Protein AF-A0A6N2HFU6-F1 (afdb_monomer)

Sequence (240 aa):
MAVGLLGSAPYLLDGGRSDASNGAQRPRSTVRVTPAPAPTPTQLRAEINVPSRGTGSFVTADAGRAKVGQGPRLLRYVVEVEAGLEISPAEAANEIADILAAPRGWTRNHAYSFQLVGAGAHHDLTVKIATPGTADALCWAGIHQDTKGEYNCEVPDGVVVNLKRWVEGSPTFDGPIHDYRALIINHEIGHFLGHGHMTCAGPGQLAPVMMQQIKGLHGCTANAWPYDKNGRLVSGPHVT

Radius of gyration: 30.44 Å; Cα contacts (8 Å, |Δi|>4): 459; chains: 1; bounding box: 65×79×88 Å

Secondary structure (DSSP, 8-state):
-------------------------PPP-----PPPPPPP----PPPPP--S---S-EEE-------BS--SEEEEEEEEEETT-SS-HHHHHHHHHHHHHSTTSGGGGSSEEEEE--TTS--SEEEEEE-HHHHHHHHHHHH----TTT--EEETTEEEEEHHHHHH--TT--S-HHHHHHHHHHHHHHHHTTPPPB---STTSBPPTTB-GGG--TTPBP---SB-TTS-B---PBP-

pLDDT: mean 86.57, std 21.89, range [30.72, 98.88]

Foldseek 3Di:
DDDDDDDDYDDDDDDDDDDDDDDDDDDDPDDPDDDDDDDDPPDPPPQFDQDQAADLDKDKAQEWDDKAAQAPAEFEEIEIEGPPGPDHNPVLLVLLVCLCNDCQAPSLVSNYMYIYDTPPDDGQAYEYEGHLVSQQVQCCVFPNDRCVSPAKAAGPRYIYHHNCCQRVNAPQAPDDSSLSVLLRSRQRVCVVVPHAAFAAQDADAAGQSSHPCSVPRRRHHYGSGQADPVSHGRGHHGDD

Nearest PDB structures (foldseek):
  5gwd-assembly2_B  TM=4.225E-01  e=6.320E-02  Myroides sp. CSLB8
  2dqm-assembly1_A  TM=4.353E-01  e=9.237E-02  Escherichia coli
  4ou3-assembly1_A  TM=5.417E-01  e=7.448E-01  Sus scrofa
  5z65-assembly1_A  TM=5.548E-01  e=1.160E+00  Sus scrofa
  4naq-assembly1_A  TM=5.455E-01  e=2.326E+00  Sus scrofa

Solvent-accessible surface area (backbone atoms only — not comparable to full-atom values): 13949 Å² total; per-residue (Å²): 138,78,91,87,84,88,88,81,90,85,91,84,88,81,87,84,80,89,85,85,86,89,80,91,78,84,82,78,82,77,81,80,79,74,81,74,82,74,82,72,86,85,65,83,68,79,76,73,79,72,57,65,59,64,74,84,42,71,39,60,13,80,39,73,51,76,74,32,60,78,13,85,49,70,41,32,27,38,33,29,26,39,46,91,56,91,63,57,31,44,60,54,38,50,52,53,48,53,43,60,55,33,86,32,25,74,30,64,78,45,57,31,16,42,24,44,37,33,65,94,54,90,58,71,30,38,42,34,39,23,27,19,49,43,28,28,53,51,30,32,73,55,64,69,39,84,38,85,55,71,45,63,39,52,36,93,59,30,31,38,40,20,36,52,41,63,70,74,36,45,100,58,48,94,65,59,55,68,49,43,41,33,20,55,52,48,26,31,51,34,42,73,76,70,50,68,45,25,37,53,68,36,69,73,34,63,26,17,24,43,25,66,42,77,81,49,45,79,54,21,37,83,45,37,39,46,25,43,98,86,67,46,74,40,67,38,54,73,60,130

Structure (mmCIF, N/CA/C/O backbone):
data_AF-A0A6N2HFU6-F1
#
_entry.id   AF-A0A6N2HFU6-F1
#
loop_
_atom_site.group_PDB
_atom_site.id
_atom_site.type_symbol
_atom_site.label_atom_id
_atom_site.label_alt_id
_atom_site.label_comp_id
_atom_site.label_asym_id
_atom_site.label_entity_id
_atom_site.label_seq_id
_atom_site.pdbx_PDB_ins_code
_atom_site.Cartn_x
_atom_site.Cartn_y
_atom_site.Cartn_z
_atom_site.occupancy
_atom_site.B_iso_or_equiv
_atom_site.auth_seq_id
_atom_site.auth_comp_id
_atom_site.auth_asym_id
_atom_site.auth_atom_id
_atom_site.pdbx_PDB_model_num
ATOM 1 N N . MET A 1 1 ? -45.903 -46.881 41.736 1.00 36.16 1 MET A N 1
ATOM 2 C CA . MET A 1 1 ? -46.177 -48.020 42.644 1.00 36.16 1 MET A CA 1
ATOM 3 C C . MET A 1 1 ? -44.983 -48.958 42.541 1.00 36.16 1 MET A C 1
ATOM 5 O O . MET A 1 1 ? -44.617 -49.233 41.413 1.00 36.16 1 MET A O 1
ATOM 9 N N . ALA A 1 2 ? -44.270 -49.417 43.567 1.00 37.62 2 ALA A N 1
ATOM 10 C CA . ALA A 1 2 ? -44.347 -49.346 45.030 1.00 37.62 2 ALA A CA 1
ATOM 11 C C . ALA A 1 2 ? -42.877 -49.360 45.559 1.00 37.62 2 ALA A C 1
ATOM 13 O O . ALA A 1 2 ? -42.013 -49.875 44.856 1.00 37.62 2 ALA A O 1
ATOM 14 N N . VAL A 1 3 ? -42.491 -48.576 46.583 1.00 35.47 3 VAL A N 1
ATOM 15 C CA . VAL A 1 3 ? -42.333 -48.947 48.026 1.00 35.47 3 VAL A CA 1
ATOM 16 C C . VAL A 1 3 ? -41.533 -50.249 48.222 1.00 35.47 3 VAL A C 1
ATOM 18 O O . VAL A 1 3 ? -41.879 -51.241 47.601 1.00 35.47 3 VAL A O 1
ATOM 21 N N . GLY A 1 4 ? -40.497 -50.405 49.053 1.00 31.16 4 GLY A N 1
ATOM 22 C CA . GLY A 1 4 ? -39.842 -49.682 50.160 1.00 31.16 4 GLY A CA 1
ATOM 23 C C . GLY A 1 4 ? -38.513 -50.440 50.434 1.00 31.16 4 GLY A C 1
ATOM 24 O O . GLY A 1 4 ? -38.080 -51.189 49.569 1.00 31.16 4 GLY A O 1
ATOM 25 N N . LEU A 1 5 ? -37.777 -50.387 51.541 1.00 36.81 5 LEU A N 1
ATOM 26 C CA . LEU A 1 5 ? -37.919 -49.836 52.883 1.00 36.81 5 LEU A CA 1
ATOM 27 C C . LEU A 1 5 ? -36.503 -49.694 53.492 1.00 36.81 5 LEU A C 1
ATOM 29 O O . LEU A 1 5 ? -35.523 -50.235 52.989 1.00 36.81 5 LEU A O 1
ATOM 33 N N . LEU A 1 6 ? -36.467 -48.943 54.588 1.00 38.28 6 LEU A N 1
ATOM 34 C CA . LEU A 1 6 ? -35.343 -48.472 55.395 1.00 38.28 6 LEU A CA 1
ATOM 35 C C . LEU A 1 6 ? -34.503 -49.559 56.094 1.00 38.28 6 LEU A C 1
ATOM 37 O O . LEU A 1 6 ? -34.999 -50.636 56.409 1.00 38.28 6 LEU A O 1
ATOM 41 N N . GLY A 1 7 ? -33.283 -49.181 56.495 1.00 31.75 7 GLY A N 1
ATOM 42 C CA . GLY A 1 7 ? -32.518 -49.843 57.555 1.00 31.75 7 GLY A CA 1
ATOM 43 C C . GLY A 1 7 ? -31.292 -49.023 57.969 1.00 31.75 7 GLY A C 1
ATOM 44 O O . GLY A 1 7 ? -30.351 -48.891 57.194 1.00 31.75 7 GLY A O 1
ATOM 45 N N . SER A 1 8 ? -31.319 -48.453 59.174 1.00 36.41 8 SER A N 1
ATOM 46 C CA . SER A 1 8 ? -30.329 -47.511 59.714 1.00 36.41 8 SER A CA 1
ATOM 47 C C . SER A 1 8 ? -29.402 -48.157 60.758 1.00 36.41 8 SER A C 1
ATOM 49 O O . SER A 1 8 ? -29.915 -48.743 61.703 1.00 36.41 8 SER A O 1
ATOM 51 N N . ALA A 1 9 ? -28.091 -47.872 60.646 1.00 34.69 9 ALA A N 1
ATOM 52 C CA . ALA A 1 9 ? -27.127 -47.559 61.730 1.00 34.69 9 ALA A CA 1
ATOM 53 C C . ALA A 1 9 ? -26.748 -48.670 62.766 1.00 34.69 9 ALA A C 1
ATOM 55 O O . ALA A 1 9 ? -27.408 -49.700 62.821 1.00 34.69 9 ALA A O 1
ATOM 56 N N . PRO A 1 10 ? -25.787 -48.466 63.702 1.00 53.09 10 PRO A N 1
ATOM 57 C CA . PRO A 1 10 ? -24.464 -47.809 63.643 1.00 53.09 10 PRO A CA 1
ATOM 58 C C . PRO A 1 10 ? -23.344 -48.611 64.396 1.00 53.09 10 PRO A C 1
ATOM 60 O O . PRO A 1 10 ? -23.591 -49.667 64.964 1.00 53.09 10 PRO A O 1
ATOM 63 N N . TYR A 1 11 ? -22.143 -48.009 64.482 1.00 31.38 11 TYR A N 1
ATOM 64 C CA . TYR A 1 11 ? -21.208 -48.005 65.635 1.00 31.38 11 TYR A CA 1
ATOM 65 C C . TYR A 1 11 ? -19.999 -48.971 65.767 1.00 31.38 11 TYR A C 1
ATOM 67 O O . TYR A 1 11 ? -20.129 -50.183 65.872 1.00 31.38 11 TYR A O 1
ATOM 75 N N . LEU A 1 12 ? -18.854 -48.288 65.978 1.00 34.28 12 LEU A N 1
ATOM 76 C CA . LEU A 1 12 ? -17.721 -48.533 66.897 1.00 34.28 12 LEU A CA 1
ATOM 77 C C . LEU A 1 12 ? -16.402 -49.127 66.353 1.00 34.28 12 LEU A C 1
ATOM 79 O O . LEU A 1 12 ? -16.257 -50.321 66.138 1.00 34.28 12 LEU A O 1
ATOM 83 N N . LEU A 1 13 ? -15.440 -48.200 66.211 1.00 33.75 13 LEU A N 1
ATOM 84 C CA . LEU A 1 13 ? -14.168 -48.107 66.953 1.00 33.75 13 LEU A CA 1
ATOM 85 C C . LEU A 1 13 ? -13.271 -49.357 67.051 1.00 33.75 13 LEU A C 1
ATOM 87 O O . LEU A 1 13 ? -13.535 -50.269 67.822 1.00 33.75 13 LEU A O 1
ATOM 91 N N . ASP A 1 14 ? -12.107 -49.259 66.406 1.00 32.31 14 ASP A N 1
ATOM 92 C CA . ASP A 1 14 ? -10.800 -48.980 67.037 1.00 32.31 14 ASP A CA 1
ATOM 93 C C . ASP A 1 14 ? -9.670 -49.903 66.561 1.00 32.31 14 ASP A C 1
ATOM 95 O O . ASP A 1 14 ? -9.836 -51.109 66.417 1.00 32.31 14 ASP A O 1
ATOM 99 N N . GLY A 1 15 ? -8.493 -49.293 66.417 1.00 30.72 15 GLY A N 1
ATOM 100 C CA . GLY A 1 15 ? -7.219 -49.940 66.706 1.00 30.72 15 GLY A CA 1
ATOM 101 C C . GLY A 1 15 ? -6.572 -50.815 65.631 1.00 30.72 15 GLY A C 1
ATOM 102 O O . GLY A 1 15 ? -7.067 -51.871 65.260 1.00 30.72 15 GLY A O 1
ATOM 103 N N . GLY A 1 16 ? -5.326 -50.469 65.296 1.00 33.06 16 GLY A N 1
ATOM 104 C CA . GLY A 1 16 ? -4.290 -51.505 65.232 1.00 33.06 16 GLY A CA 1
ATOM 105 C C . GLY A 1 16 ? -3.537 -51.646 63.916 1.00 33.06 16 GLY A C 1
ATOM 106 O O . GLY A 1 16 ? -3.952 -52.346 63.006 1.00 33.06 16 GLY A O 1
ATOM 107 N N . ARG A 1 17 ? -2.368 -51.007 63.891 1.00 35.75 17 ARG A N 1
ATOM 108 C CA . ARG A 1 17 ? -1.229 -51.160 62.974 1.00 35.75 17 ARG A CA 1
ATOM 109 C C . ARG A 1 17 ? -0.806 -52.610 62.665 1.00 35.75 17 ARG A C 1
ATOM 111 O O . ARG A 1 17 ? -0.731 -53.400 63.596 1.00 35.75 17 ARG A O 1
ATOM 118 N N . SER A 1 18 ? -0.329 -52.785 61.417 1.00 38.28 18 SER A N 1
ATOM 119 C CA . SER A 1 18 ? 0.909 -53.491 60.983 1.00 38.28 18 SER A CA 1
ATOM 120 C C . SER A 1 18 ? 1.027 -54.997 61.288 1.00 38.28 18 SER A C 1
ATOM 122 O O . SER A 1 18 ? 0.734 -55.434 62.385 1.00 38.28 18 SER A O 1
ATOM 124 N N . ASP A 1 19 ? 1.510 -55.897 60.433 1.00 35.16 19 ASP A N 1
ATOM 125 C CA . ASP A 1 19 ? 2.303 -55.844 59.202 1.00 35.16 19 ASP A CA 1
ATOM 126 C C . ASP A 1 19 ? 2.196 -57.218 58.493 1.00 35.16 19 ASP A C 1
ATOM 128 O O . ASP A 1 19 ? 1.752 -58.201 59.083 1.00 35.16 19 ASP A O 1
ATOM 132 N N . ALA A 1 20 ? 2.744 -57.270 57.275 1.00 35.28 20 ALA A N 1
ATOM 133 C CA . ALA A 1 20 ? 3.304 -58.445 56.591 1.00 35.28 20 ALA A CA 1
ATOM 134 C C . ALA A 1 20 ? 2.417 -59.244 55.603 1.00 35.28 20 ALA A C 1
ATOM 136 O O . ALA A 1 20 ? 1.775 -60.235 55.924 1.00 35.28 20 ALA A O 1
ATOM 137 N N . SER A 1 21 ? 2.607 -58.864 54.333 1.00 38.28 21 SER A N 1
ATOM 138 C CA . SER A 1 21 ? 3.190 -59.712 53.276 1.00 38.28 21 SER A CA 1
ATOM 139 C C . SER A 1 21 ? 2.314 -60.654 52.430 1.00 38.28 21 SER A C 1
ATOM 141 O O . SER A 1 21 ? 1.776 -61.656 52.879 1.00 38.28 21 SER A O 1
ATOM 143 N N . ASN A 1 22 ? 2.432 -60.386 51.120 1.00 38.00 22 ASN A N 1
ATOM 144 C CA . ASN A 1 22 ? 2.354 -61.277 49.956 1.00 38.00 22 ASN A CA 1
ATOM 145 C C . ASN A 1 22 ? 0.987 -61.807 49.484 1.00 38.00 22 ASN A C 1
ATOM 147 O O . ASN A 1 22 ? 0.572 -62.918 49.792 1.00 38.00 22 ASN A O 1
ATOM 151 N N . GLY A 1 23 ? 0.398 -61.066 48.538 1.00 35.25 23 GLY A N 1
ATOM 152 C CA . GLY A 1 23 ? -0.575 -61.566 47.566 1.00 35.25 23 GLY A CA 1
ATOM 153 C C . GLY A 1 23 ? -0.329 -60.919 46.198 1.00 35.25 23 GLY A C 1
ATOM 154 O O . GLY A 1 23 ? -0.330 -59.700 46.070 1.00 35.25 23 GLY A O 1
ATOM 155 N N . ALA A 1 24 ? -0.047 -61.747 45.196 1.00 42.59 24 ALA A N 1
ATOM 156 C CA . ALA A 1 24 ? 0.510 -61.402 43.892 1.00 42.59 24 ALA A CA 1
ATOM 157 C C . ALA A 1 24 ? -0.313 -60.406 43.043 1.00 42.59 24 ALA A C 1
ATOM 159 O O . ALA A 1 24 ? -1.514 -60.583 42.843 1.00 42.59 24 ALA A O 1
ATOM 160 N N . GLN A 1 25 ? 0.366 -59.433 42.421 1.00 38.25 25 GLN A N 1
ATOM 161 C CA . GLN A 1 25 ? -0.160 -58.648 41.296 1.00 38.25 25 GLN A CA 1
ATOM 162 C C . GLN A 1 25 ? 0.648 -58.933 40.023 1.00 38.25 25 GLN A C 1
ATOM 164 O O . GLN A 1 25 ? 1.868 -58.782 39.991 1.00 38.25 25 GLN A O 1
ATOM 169 N N . ARG A 1 26 ? -0.055 -59.359 38.964 1.00 47.69 26 ARG A N 1
ATOM 170 C CA . ARG A 1 26 ? 0.480 -59.548 37.603 1.00 47.69 26 ARG A CA 1
ATOM 171 C C . ARG A 1 26 ? 1.146 -58.251 37.117 1.00 47.69 26 ARG A C 1
ATOM 173 O O . ARG A 1 26 ? 0.504 -57.202 37.208 1.00 47.69 26 ARG A O 1
ATOM 180 N N . PRO A 1 27 ? 2.346 -58.289 36.515 1.00 43.03 27 PRO A N 1
ATOM 181 C CA . PRO A 1 27 ? 2.893 -57.101 35.883 1.00 43.03 27 PRO A CA 1
ATOM 182 C C . PRO A 1 27 ? 2.091 -56.780 34.613 1.00 43.03 27 PRO A C 1
ATOM 184 O O . PRO A 1 27 ? 1.959 -57.606 33.709 1.00 43.03 27 PRO A O 1
ATOM 187 N N . ARG A 1 28 ? 1.541 -55.561 34.552 1.00 42.31 28 ARG A N 1
ATOM 188 C CA . ARG A 1 28 ? 1.088 -54.933 33.305 1.00 42.31 28 ARG A CA 1
ATOM 189 C C . ARG A 1 28 ? 2.312 -54.741 32.413 1.00 42.31 28 ARG A C 1
ATOM 191 O O . ARG A 1 28 ? 3.208 -53.983 32.769 1.00 42.31 28 ARG A O 1
ATOM 198 N N . SER A 1 29 ? 2.333 -55.389 31.253 1.00 46.62 29 SER A N 1
ATOM 199 C CA . SER A 1 29 ? 3.284 -55.071 30.190 1.00 46.62 29 SER A CA 1
ATOM 200 C C . SER A 1 29 ? 3.032 -53.641 29.712 1.00 46.62 29 SER A C 1
ATOM 202 O O . SER A 1 29 ? 2.030 -53.356 29.059 1.00 46.62 29 SER A O 1
ATOM 204 N N . THR A 1 30 ? 3.920 -52.724 30.075 1.00 46.66 30 THR A N 1
ATOM 205 C CA . THR A 1 30 ? 3.952 -51.365 29.542 1.00 46.66 30 THR A CA 1
ATOM 206 C C . THR A 1 30 ? 4.548 -51.414 28.138 1.00 46.66 30 THR A C 1
ATOM 208 O O . THR A 1 30 ? 5.750 -51.594 27.954 1.00 46.66 30 THR A O 1
ATOM 211 N N . VAL A 1 31 ? 3.701 -51.277 27.116 1.00 45.84 31 VAL A N 1
ATOM 212 C CA . VAL A 1 31 ? 4.172 -51.051 25.746 1.00 45.84 31 VAL A CA 1
ATOM 213 C C . VAL A 1 31 ? 4.807 -49.663 25.708 1.00 45.84 31 VAL A C 1
ATOM 215 O O . VAL A 1 31 ? 4.130 -48.645 25.845 1.00 45.84 31 VAL A O 1
ATOM 218 N N . ARG A 1 32 ? 6.131 -49.628 25.568 1.00 43.81 32 ARG A N 1
ATOM 219 C CA . ARG A 1 32 ? 6.903 -48.404 25.366 1.00 43.81 32 ARG A CA 1
ATOM 220 C C . ARG A 1 32 ? 6.608 -47.889 23.956 1.00 43.81 32 ARG A C 1
ATOM 222 O O . ARG A 1 32 ? 7.144 -48.417 22.988 1.00 43.81 32 ARG A O 1
ATOM 229 N N . VAL A 1 33 ? 5.739 -46.888 23.837 1.00 48.94 33 VAL A N 1
ATOM 230 C CA . VAL A 1 33 ? 5.546 -46.162 22.576 1.00 48.94 33 VAL A CA 1
ATOM 231 C C . VAL A 1 33 ? 6.759 -45.259 22.381 1.00 48.94 33 VAL A C 1
ATOM 233 O O . VAL A 1 33 ? 6.945 -44.279 23.100 1.00 48.94 33 VAL A O 1
ATOM 236 N N . THR A 1 34 ? 7.626 -45.629 21.446 1.00 55.38 34 THR A N 1
ATOM 237 C CA . THR A 1 34 ? 8.708 -44.769 20.966 1.00 55.38 34 THR A CA 1
ATOM 238 C C . THR A 1 34 ? 8.079 -43.557 20.266 1.00 55.38 34 THR A C 1
ATOM 240 O O . THR A 1 34 ? 7.233 -43.768 19.394 1.00 55.38 34 THR A O 1
ATOM 243 N N . PRO A 1 35 ? 8.432 -42.303 20.605 1.00 55.31 35 PRO A N 1
ATOM 244 C CA . PRO A 1 35 ? 7.927 -41.152 19.868 1.00 55.31 35 PRO A CA 1
ATOM 245 C C . PRO A 1 35 ? 8.437 -41.218 18.428 1.00 55.31 35 PRO A C 1
ATOM 247 O O . PRO A 1 35 ? 9.643 -41.331 18.201 1.00 55.31 35 PRO A O 1
ATOM 250 N N . ALA A 1 36 ? 7.523 -41.160 17.460 1.00 65.31 36 ALA A N 1
ATOM 251 C CA . ALA A 1 36 ? 7.887 -40.912 16.074 1.00 65.31 36 ALA A CA 1
ATOM 252 C C . ALA A 1 36 ? 8.562 -39.529 15.982 1.00 65.31 36 ALA A C 1
ATOM 254 O O . ALA A 1 36 ? 8.104 -38.598 16.655 1.00 65.31 36 ALA A O 1
ATOM 255 N N . PRO A 1 37 ? 9.641 -39.367 15.195 1.00 53.47 37 PRO A N 1
ATOM 256 C CA . PRO A 1 37 ? 10.248 -38.059 15.002 1.00 53.47 37 PRO A CA 1
ATOM 257 C C . PRO A 1 37 ? 9.206 -37.102 14.416 1.00 53.47 37 PRO A C 1
ATOM 259 O O . PRO A 1 37 ? 8.507 -37.438 13.459 1.00 53.47 37 PRO A O 1
ATOM 262 N N . ALA A 1 38 ? 9.080 -35.924 15.030 1.00 65.12 38 ALA A N 1
ATOM 263 C CA . ALA A 1 38 ? 8.220 -34.862 14.532 1.00 65.12 38 ALA A CA 1
ATOM 264 C C . ALA A 1 38 ? 8.618 -34.521 13.084 1.00 65.12 38 ALA A C 1
ATOM 266 O O . ALA A 1 38 ? 9.819 -34.465 12.796 1.00 65.12 38 ALA A O 1
ATOM 267 N N . PRO A 1 39 ? 7.657 -34.290 12.171 1.00 52.66 39 PRO A N 1
ATOM 268 C CA . PRO A 1 39 ? 7.992 -33.840 10.832 1.00 52.66 39 PRO A CA 1
ATOM 269 C C . PRO A 1 39 ? 8.730 -32.505 10.946 1.00 52.66 39 PRO A C 1
ATOM 271 O O . PRO A 1 39 ? 8.213 -31.528 11.488 1.00 52.66 39 PRO A O 1
ATOM 274 N N . THR A 1 40 ? 9.967 -32.478 10.462 1.00 50.41 40 THR A N 1
ATOM 275 C CA . THR A 1 40 ? 10.705 -31.241 10.214 1.00 50.41 40 THR A CA 1
ATOM 276 C C . THR A 1 40 ? 9.862 -30.384 9.266 1.00 50.41 40 THR A C 1
ATOM 278 O O . THR A 1 40 ? 9.351 -30.930 8.284 1.00 50.41 40 THR A O 1
ATOM 281 N N . PRO A 1 41 ? 9.676 -29.073 9.502 1.00 52.66 41 PRO A N 1
ATOM 282 C CA . PRO A 1 41 ? 9.006 -28.226 8.529 1.00 52.66 41 PRO A CA 1
ATOM 283 C C . PRO A 1 41 ? 9.919 -28.093 7.306 1.00 52.66 41 PRO A C 1
ATOM 285 O O . PRO A 1 41 ? 10.783 -27.225 7.233 1.00 52.66 41 PRO A O 1
ATOM 288 N N . THR A 1 42 ? 9.759 -28.987 6.333 1.00 50.88 42 THR A N 1
ATOM 289 C CA . THR A 1 42 ? 10.365 -28.846 5.012 1.00 50.88 42 THR A CA 1
ATOM 290 C C . THR A 1 42 ? 9.535 -27.859 4.210 1.00 50.88 42 THR A C 1
ATOM 292 O O . THR A 1 42 ? 8.708 -28.259 3.403 1.00 50.88 42 THR A O 1
ATOM 295 N N . GLN A 1 43 ? 9.776 -26.570 4.432 1.00 44.34 43 GLN A N 1
ATOM 296 C CA . GLN A 1 43 ? 9.790 -25.571 3.368 1.00 44.34 43 GLN A CA 1
ATOM 297 C C . GLN A 1 43 ? 10.801 -24.498 3.775 1.00 44.34 43 GLN A C 1
ATOM 299 O O . GLN A 1 43 ? 10.450 -23.532 4.447 1.00 44.34 43 GLN A O 1
ATOM 304 N N . LEU A 1 44 ? 12.058 -24.636 3.332 1.00 43.56 44 LEU A N 1
ATOM 305 C CA . LEU A 1 44 ? 12.796 -23.431 2.962 1.00 43.56 44 LEU A CA 1
ATOM 306 C C . LEU A 1 44 ? 11.953 -22.789 1.855 1.00 43.56 44 LEU A C 1
ATOM 308 O O . LEU A 1 44 ? 12.034 -23.197 0.697 1.00 43.56 44 LEU A O 1
ATOM 312 N N . ARG A 1 45 ? 11.077 -21.842 2.206 1.00 49.25 45 ARG A N 1
ATOM 313 C CA . ARG A 1 45 ? 10.687 -20.832 1.226 1.00 49.25 45 ARG A CA 1
ATOM 314 C C . ARG A 1 45 ? 12.006 -20.200 0.811 1.00 49.25 45 ARG A C 1
ATOM 316 O O . ARG A 1 45 ? 12.746 -19.759 1.686 1.00 49.25 45 ARG A O 1
ATOM 323 N N . ALA A 1 46 ? 12.332 -20.243 -0.477 1.00 55.19 46 ALA A N 1
ATOM 324 C CA . ALA A 1 46 ? 13.388 -19.387 -0.986 1.00 55.19 46 ALA A CA 1
ATOM 325 C C . ALA A 1 46 ? 13.058 -17.971 -0.491 1.00 55.19 46 ALA A C 1
ATOM 327 O O . ALA A 1 46 ? 11.950 -17.482 -0.731 1.00 55.19 46 ALA A O 1
ATOM 328 N N . GLU A 1 47 ? 13.936 -17.397 0.329 1.00 83.75 47 GLU A N 1
ATOM 329 C CA . GLU A 1 47 ? 13.774 -16.021 0.779 1.00 83.75 47 GLU A CA 1
ATOM 330 C C . GLU A 1 47 ? 13.815 -15.154 -0.477 1.00 83.75 47 GLU A C 1
ATOM 332 O O . GLU A 1 47 ? 14.802 -15.178 -1.210 1.00 83.75 47 GLU A O 1
ATOM 337 N N . ILE A 1 48 ? 12.710 -14.463 -0.764 1.00 90.81 48 ILE A N 1
ATOM 338 C CA . ILE A 1 48 ? 12.630 -13.529 -1.888 1.00 90.81 48 ILE A CA 1
ATOM 339 C C . ILE A 1 48 ? 13.724 -12.485 -1.690 1.00 90.81 48 ILE A C 1
ATOM 341 O O . ILE A 1 48 ? 13.776 -11.836 -0.642 1.00 90.81 48 ILE A O 1
ATOM 345 N N . ASN A 1 49 ? 14.583 -12.307 -2.689 1.00 94.19 49 ASN A N 1
ATOM 346 C CA . ASN A 1 49 ? 15.655 -11.326 -2.598 1.00 94.19 49 ASN A CA 1
ATOM 347 C C . ASN A 1 49 ? 15.095 -9.892 -2.586 1.00 94.19 49 ASN A C 1
ATOM 349 O O . ASN A 1 49 ? 14.254 -9.529 -3.412 1.00 94.19 49 ASN A O 1
ATOM 353 N N . VAL A 1 50 ? 15.619 -9.049 -1.693 1.00 96.56 50 VAL A N 1
ATOM 354 C CA . VAL A 1 50 ? 15.291 -7.619 -1.601 1.00 96.56 50 VAL A CA 1
ATOM 355 C C . VAL A 1 50 ? 16.529 -6.796 -1.980 1.00 96.56 50 VAL A C 1
ATOM 357 O O . VAL A 1 50 ? 17.275 -6.342 -1.107 1.00 96.56 50 VAL A O 1
ATOM 360 N N . PRO A 1 51 ? 16.797 -6.588 -3.283 1.00 96.94 51 PRO A N 1
ATOM 361 C CA . PRO A 1 51 ? 17.901 -5.737 -3.700 1.00 96.94 51 PRO A CA 1
ATOM 362 C C . PRO A 1 51 ? 17.637 -4.286 -3.287 1.00 96.94 51 PRO A C 1
ATOM 364 O O . PRO A 1 51 ? 16.508 -3.799 -3.343 1.00 96.94 51 PRO A O 1
ATOM 367 N N . SER A 1 52 ? 18.693 -3.563 -2.906 1.00 96.94 52 SER A N 1
ATOM 368 C CA . SER A 1 52 ? 18.578 -2.162 -2.474 1.00 96.94 52 SER A CA 1
ATOM 369 C C . SER A 1 52 ? 18.114 -1.220 -3.591 1.00 96.94 52 SER A C 1
ATOM 371 O O . SER A 1 52 ? 17.519 -0.181 -3.305 1.00 96.94 52 SER A O 1
ATOM 373 N N . ARG A 1 53 ? 18.367 -1.576 -4.857 1.00 96.19 53 ARG A N 1
ATOM 374 C CA . ARG A 1 53 ? 17.923 -0.861 -6.061 1.00 96.19 53 ARG A CA 1
ATOM 375 C C . ARG A 1 53 ? 17.535 -1.843 -7.159 1.00 96.19 53 ARG A C 1
ATOM 377 O O . ARG A 1 53 ? 18.186 -2.874 -7.317 1.00 96.19 53 ARG A O 1
ATOM 384 N N . GLY A 1 54 ? 16.512 -1.482 -7.923 1.00 95.50 54 GLY A N 1
ATOM 385 C CA . GLY A 1 54 ? 16.043 -2.202 -9.097 1.00 95.50 54 GLY A CA 1
ATOM 386 C C . GLY A 1 54 ? 16.256 -1.398 -10.377 1.00 95.50 54 GLY A C 1
ATOM 387 O O . GLY A 1 54 ? 17.118 -0.521 -10.457 1.00 95.50 54 GLY A O 1
ATOM 388 N N . THR A 1 55 ? 15.490 -1.738 -11.408 1.00 97.00 55 THR A N 1
ATOM 389 C CA . THR A 1 55 ? 15.632 -1.161 -12.752 1.00 97.00 55 THR A CA 1
ATOM 390 C C . THR A 1 55 ? 14.973 0.212 -12.907 1.00 97.00 55 THR A 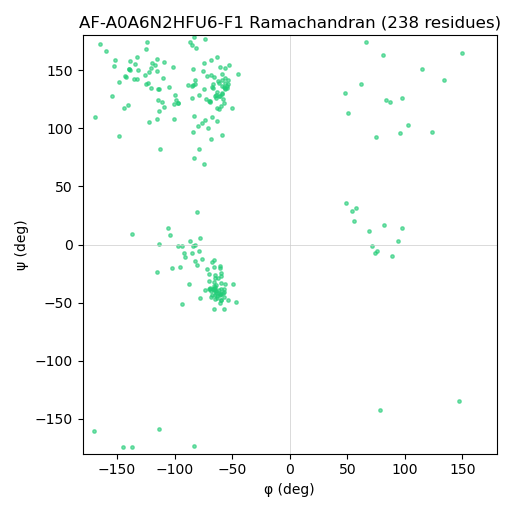C 1
ATOM 392 O O . THR A 1 55 ? 15.250 0.907 -13.881 1.00 97.00 55 THR A O 1
ATOM 395 N N . GLY A 1 56 ? 14.067 0.592 -12.000 1.00 97.25 56 GLY A N 1
ATOM 396 C CA . GLY A 1 56 ? 13.211 1.778 -12.109 1.00 97.25 56 GLY A CA 1
ATOM 397 C C . GLY A 1 56 ? 12.097 1.672 -13.161 1.00 97.25 56 GLY A C 1
ATOM 398 O O . GLY A 1 56 ? 11.304 2.600 -13.309 1.00 97.25 56 GLY A O 1
ATOM 399 N N . SER A 1 57 ? 12.019 0.553 -13.887 1.00 98.31 57 SER A N 1
ATOM 400 C CA . SER A 1 57 ? 10.964 0.251 -14.862 1.00 98.31 57 SER A CA 1
ATOM 401 C C . SER A 1 57 ? 9.932 -0.703 -14.267 1.00 98.31 57 SER A C 1
ATOM 403 O O . SER A 1 57 ? 10.263 -1.481 -13.377 1.00 98.31 57 SER A O 1
ATOM 405 N N . PHE A 1 58 ? 8.688 -0.658 -14.745 1.00 98.50 58 PHE A N 1
ATOM 406 C CA . PHE A 1 58 ? 7.562 -1.354 -14.120 1.00 98.50 58 PHE A CA 1
ATOM 407 C C . PHE A 1 58 ? 6.823 -2.262 -15.100 1.00 98.50 58 PHE A C 1
ATOM 409 O O . PHE A 1 58 ? 6.688 -1.947 -16.281 1.00 98.50 58 PHE A O 1
ATOM 416 N N . VAL A 1 59 ? 6.318 -3.378 -14.575 1.00 98.44 59 VAL A N 1
ATOM 417 C CA . VAL A 1 59 ? 5.400 -4.289 -15.258 1.00 98.44 59 VAL A CA 1
ATOM 418 C C . VAL A 1 59 ? 4.028 -4.161 -14.610 1.00 98.44 59 VAL A C 1
ATOM 420 O O . VAL A 1 59 ? 3.865 -4.458 -13.424 1.00 98.44 59 VAL A O 1
ATOM 423 N N . THR A 1 60 ? 3.036 -3.738 -15.389 1.00 98.56 60 THR A N 1
ATOM 424 C CA . THR A 1 60 ? 1.637 -3.716 -14.956 1.00 98.56 60 THR A CA 1
ATOM 425 C C . THR A 1 60 ? 1.069 -5.129 -14.936 1.00 98.56 60 THR A C 1
ATOM 427 O O . THR A 1 60 ? 1.253 -5.904 -15.875 1.00 98.56 60 THR A O 1
ATOM 430 N N . ALA A 1 61 ? 0.371 -5.472 -13.859 1.00 98.19 61 ALA A N 1
ATOM 431 C CA . ALA A 1 61 ? -0.272 -6.762 -13.711 1.00 98.19 61 ALA A CA 1
ATOM 432 C C . ALA A 1 61 ? -1.380 -6.954 -14.756 1.00 98.19 61 ALA A C 1
ATOM 434 O O . ALA A 1 61 ? -2.297 -6.138 -14.873 1.00 98.19 61 ALA A O 1
ATOM 435 N N . ASP A 1 62 ? -1.337 -8.080 -15.466 1.00 94.94 62 ASP A N 1
ATOM 436 C CA . ASP A 1 62 ? -2.473 -8.558 -16.253 1.00 94.94 62 ASP A CA 1
ATOM 437 C C . ASP A 1 62 ? -3.440 -9.317 -15.334 1.00 94.94 62 ASP A C 1
ATOM 439 O O . ASP A 1 62 ? -3.456 -10.546 -15.252 1.00 94.94 62 ASP A O 1
ATOM 443 N N . ALA A 1 63 ? -4.172 -8.555 -14.523 1.00 94.56 63 ALA A N 1
ATOM 444 C CA . ALA A 1 63 ? -5.146 -9.072 -13.577 1.00 94.56 63 ALA A CA 1
ATOM 445 C C . ALA A 1 63 ? -6.357 -8.138 -13.502 1.00 94.56 63 ALA A C 1
ATOM 447 O O . ALA A 1 63 ? -6.238 -6.919 -13.580 1.00 94.56 63 ALA A O 1
ATOM 448 N N . GLY A 1 64 ? -7.539 -8.722 -13.317 1.00 96.69 64 GLY A N 1
ATOM 449 C CA . GLY A 1 64 ? -8.783 -7.984 -13.135 1.00 96.69 64 GLY A CA 1
ATOM 450 C C . GLY A 1 64 ? -9.656 -8.627 -12.067 1.00 96.69 64 GLY A C 1
ATOM 451 O O . GLY A 1 64 ? -9.614 -9.843 -11.846 1.00 96.69 64 GLY A O 1
ATOM 452 N N . ARG A 1 65 ? -10.464 -7.809 -11.391 1.00 98.06 65 ARG A N 1
ATOM 453 C CA . ARG A 1 65 ? -11.500 -8.273 -10.461 1.00 98.06 65 ARG A CA 1
ATOM 454 C C . ARG A 1 65 ? -12.805 -7.528 -10.686 1.00 98.06 65 ARG A C 1
ATOM 456 O O . ARG A 1 65 ? -12.838 -6.404 -11.187 1.00 98.06 65 ARG A O 1
ATOM 463 N N . ALA A 1 66 ? -13.899 -8.171 -10.290 1.00 98.19 66 ALA A N 1
ATOM 464 C CA . ALA A 1 66 ? -15.175 -7.488 -10.169 1.00 98.19 66 ALA A CA 1
ATOM 465 C C . ALA A 1 66 ? -15.070 -6.355 -9.135 1.00 98.19 66 ALA A C 1
ATOM 467 O O . ALA A 1 66 ? -14.268 -6.417 -8.202 1.00 98.19 66 ALA A O 1
ATOM 468 N N . LYS A 1 67 ? -15.904 -5.326 -9.301 1.00 98.50 67 LYS A N 1
ATOM 469 C CA . LYS A 1 67 ? -16.028 -4.237 -8.330 1.00 98.50 67 LYS A CA 1
ATOM 470 C C . LYS A 1 67 ? -16.404 -4.788 -6.950 1.00 98.50 67 LYS A C 1
ATOM 472 O O . LYS A 1 67 ? -17.348 -5.570 -6.840 1.00 98.50 67 LYS A O 1
ATOM 477 N N . VAL A 1 68 ? -15.737 -4.298 -5.909 1.00 98.62 68 VAL A N 1
ATOM 478 C CA . VAL A 1 68 ? -16.039 -4.583 -4.501 1.00 98.62 68 VAL A CA 1
ATOM 479 C C . VAL A 1 68 ? -16.482 -3.322 -3.768 1.00 98.62 68 VAL A C 1
ATOM 481 O O . VAL A 1 68 ? -16.066 -2.212 -4.096 1.00 98.62 68 VAL A O 1
ATOM 484 N N . GLY A 1 69 ? -17.341 -3.488 -2.763 1.00 97.94 69 GLY A N 1
ATOM 485 C CA . GLY A 1 69 ? -17.984 -2.375 -2.067 1.00 97.94 69 GLY A CA 1
ATOM 486 C C . GLY A 1 69 ? -19.198 -1.811 -2.812 1.00 97.94 69 GLY A C 1
ATOM 487 O O . GLY A 1 69 ? -19.425 -2.057 -3.999 1.00 97.94 69 GLY A O 1
ATOM 488 N N . GLN A 1 70 ? -20.010 -1.058 -2.075 1.00 97.06 70 GLN A N 1
ATOM 489 C CA . GLN A 1 70 ? -21.260 -0.466 -2.569 1.00 97.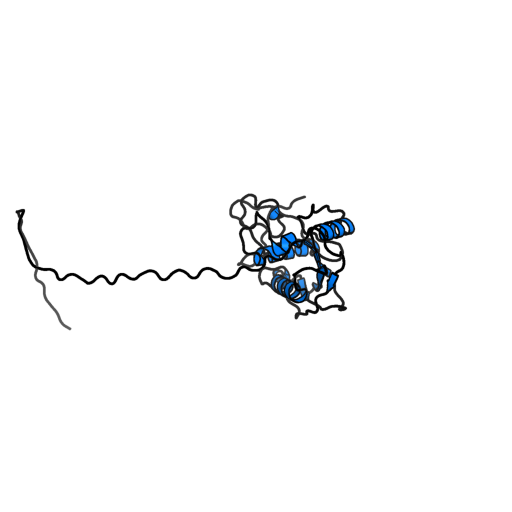06 70 GLN A CA 1
ATOM 490 C C . GLN A 1 70 ? -21.200 1.063 -2.634 1.00 97.06 70 GLN A C 1
ATOM 492 O O . GLN A 1 70 ? -22.188 1.693 -3.002 1.00 97.06 70 GLN A O 1
ATOM 497 N N . GLY A 1 71 ? -20.061 1.659 -2.268 1.00 97.25 71 GLY A N 1
ATOM 498 C CA . GLY A 1 71 ? -19.933 3.105 -2.228 1.00 97.25 71 GLY A CA 1
ATOM 499 C C . GLY A 1 71 ? -19.969 3.747 -3.614 1.00 97.25 71 GLY A C 1
ATOM 500 O O . GLY A 1 71 ? -19.481 3.150 -4.582 1.00 97.25 71 GLY A O 1
ATOM 501 N N . PRO A 1 72 ? -20.537 4.961 -3.724 1.00 97.62 72 PRO A N 1
ATOM 502 C CA . PRO A 1 72 ? -20.741 5.636 -5.003 1.00 97.62 72 PRO A CA 1
ATOM 503 C C . PRO A 1 72 ? -19.430 6.098 -5.646 1.00 97.62 72 PRO A C 1
ATOM 505 O O . PRO A 1 72 ? -19.360 6.224 -6.867 1.00 97.62 72 PRO A O 1
ATOM 508 N N . ARG A 1 73 ? -18.380 6.333 -4.847 1.00 97.88 73 ARG A N 1
ATOM 509 C CA . ARG A 1 73 ? -17.054 6.692 -5.352 1.00 97.88 73 ARG A CA 1
ATOM 510 C C . ARG A 1 73 ? -16.287 5.424 -5.724 1.00 97.88 73 ARG A C 1
ATOM 512 O O . ARG A 1 73 ? -15.710 4.770 -4.857 1.00 97.88 73 ARG A O 1
ATOM 519 N N . LEU A 1 74 ? -16.317 5.078 -7.008 1.00 98.38 74 LEU A N 1
ATOM 520 C CA . LEU A 1 74 ? -15.525 3.987 -7.572 1.00 98.38 74 LEU A CA 1
ATOM 521 C C . LEU A 1 74 ? -14.081 4.439 -7.799 1.00 98.38 74 LEU A C 1
ATOM 523 O O . LEU A 1 74 ? -13.861 5.453 -8.452 1.00 98.38 74 LEU A O 1
ATOM 527 N N . LEU A 1 75 ? -13.136 3.651 -7.295 1.00 98.44 75 LEU A N 1
ATOM 528 C CA . LEU A 1 75 ? -11.705 3.780 -7.530 1.00 98.44 75 LEU A CA 1
ATOM 529 C C . LEU A 1 75 ? -11.206 2.548 -8.287 1.00 98.44 75 LEU A C 1
ATOM 531 O O . LEU A 1 75 ? -11.138 1.436 -7.751 1.00 98.44 75 LEU A O 1
ATOM 535 N N . ARG A 1 76 ? -10.891 2.741 -9.563 1.00 98.75 76 ARG A N 1
ATOM 536 C CA . ARG A 1 76 ? -10.211 1.750 -10.393 1.00 98.75 76 ARG A CA 1
ATOM 537 C C . ARG A 1 76 ? -8.722 1.859 -10.155 1.00 98.75 76 ARG A C 1
ATOM 539 O O . ARG A 1 76 ? -8.185 2.961 -10.127 1.00 98.75 76 ARG A O 1
ATOM 546 N N . TYR A 1 77 ? -8.055 0.729 -10.026 1.00 98.81 77 TYR A N 1
ATOM 547 C CA . TYR A 1 77 ? -6.619 0.723 -9.813 1.00 98.81 77 TYR A CA 1
ATOM 548 C C . TYR A 1 77 ? -5.949 -0.376 -10.613 1.00 98.81 77 TYR A C 1
ATOM 550 O O . TYR A 1 77 ? -6.543 -1.423 -10.876 1.00 98.81 77 TYR A O 1
ATOM 558 N N . VAL A 1 78 ? -4.702 -0.111 -10.974 1.00 98.81 78 VAL A N 1
ATOM 559 C CA . VAL A 1 78 ? -3.770 -1.106 -11.495 1.00 98.81 78 VAL A CA 1
ATOM 560 C C . VAL A 1 78 ? -2.697 -1.370 -10.444 1.00 98.81 78 VAL A C 1
ATOM 562 O O . VAL A 1 78 ? -2.434 -0.535 -9.573 1.00 98.81 78 VAL A O 1
ATOM 565 N N . VAL A 1 79 ? -2.070 -2.538 -10.529 1.00 98.88 79 VAL A N 1
ATOM 566 C CA . VAL A 1 79 ? -0.889 -2.866 -9.729 1.00 98.88 79 VAL A CA 1
ATOM 567 C C . VAL A 1 79 ? 0.295 -3.003 -10.662 1.00 98.88 79 VAL A C 1
ATOM 569 O O . VAL A 1 79 ? 0.207 -3.660 -11.698 1.00 98.88 79 VAL A O 1
ATOM 572 N N . GLU A 1 80 ? 1.402 -2.388 -10.284 1.00 98.75 80 GLU A N 1
ATOM 573 C CA . GLU A 1 80 ? 2.651 -2.436 -11.020 1.00 98.75 80 GLU A CA 1
ATOM 574 C C . GLU A 1 80 ? 3.770 -2.919 -10.112 1.00 98.75 80 GLU A C 1
ATOM 576 O O . GLU A 1 80 ? 3.879 -2.510 -8.958 1.00 98.75 80 GLU A O 1
ATOM 581 N N . VAL A 1 81 ? 4.628 -3.783 -10.635 1.00 98.81 81 VAL A N 1
ATOM 582 C CA . VAL A 1 81 ? 5.793 -4.292 -9.909 1.00 98.81 81 VAL A CA 1
ATOM 583 C C . VAL A 1 81 ? 7.038 -3.916 -10.690 1.00 98.81 81 VAL A C 1
ATOM 585 O O . VAL A 1 81 ? 7.067 -4.036 -11.915 1.00 98.81 81 VAL A O 1
ATOM 588 N N . GLU A 1 82 ? 8.056 -3.423 -9.992 1.00 98.75 82 GLU A N 1
ATOM 589 C CA . GLU A 1 82 ? 9.336 -3.099 -10.610 1.00 98.75 82 GLU A CA 1
ATOM 590 C C . GLU A 1 82 ? 9.918 -4.333 -11.322 1.00 98.75 82 GLU A C 1
ATOM 592 O O . GLU A 1 82 ? 9.908 -5.453 -10.806 1.00 98.75 82 GLU A O 1
ATOM 597 N N . ALA A 1 83 ? 10.402 -4.139 -12.545 1.00 98.31 83 ALA A N 1
ATOM 598 C CA . ALA A 1 83 ? 10.902 -5.216 -13.380 1.00 98.31 83 ALA A CA 1
ATOM 599 C C . ALA A 1 83 ? 12.183 -5.821 -12.785 1.00 98.31 83 ALA A C 1
ATOM 601 O O . ALA A 1 83 ? 13.083 -5.096 -12.350 1.00 98.31 83 ALA A O 1
ATOM 602 N N . GLY A 1 84 ? 12.276 -7.153 -12.831 1.00 96.44 84 GLY A N 1
ATOM 603 C CA . GLY A 1 84 ? 13.417 -7.925 -12.327 1.00 96.44 84 GLY A CA 1
ATOM 604 C C . GLY A 1 84 ? 13.271 -8.428 -10.887 1.00 96.44 84 GLY A C 1
ATOM 605 O O . GLY A 1 84 ? 14.201 -9.041 -10.373 1.00 96.44 84 GLY A O 1
ATOM 606 N N . LEU A 1 85 ? 12.126 -8.190 -10.242 1.00 97.00 85 LEU A N 1
ATOM 607 C CA . LEU A 1 85 ? 11.822 -8.718 -8.914 1.00 97.00 85 LEU A CA 1
ATOM 608 C C . LEU A 1 85 ? 11.272 -10.147 -8.968 1.00 97.00 85 LEU A C 1
ATOM 610 O O . LEU A 1 85 ? 10.563 -10.518 -9.899 1.00 97.00 85 LEU A O 1
ATOM 614 N N . GLU A 1 86 ? 11.508 -10.921 -7.908 1.00 96.44 86 GLU A N 1
ATOM 615 C CA . GLU A 1 86 ? 10.936 -12.266 -7.709 1.00 96.44 86 GLU A CA 1
ATOM 616 C C . GLU A 1 86 ? 9.485 -12.210 -7.182 1.00 96.44 86 GLU A C 1
ATOM 618 O O . GLU A 1 86 ? 9.016 -13.101 -6.476 1.00 96.44 86 GLU A O 1
ATOM 623 N N . ILE A 1 87 ? 8.766 -11.135 -7.513 1.00 96.44 87 ILE A N 1
ATOM 624 C CA . ILE A 1 87 ? 7.360 -10.921 -7.178 1.00 96.44 87 ILE A CA 1
ATOM 625 C C . ILE A 1 87 ? 6.552 -11.002 -8.466 1.00 96.44 87 ILE A C 1
ATOM 627 O O . ILE A 1 87 ? 6.770 -10.224 -9.393 1.00 96.44 87 ILE A O 1
ATOM 631 N N . SER A 1 88 ? 5.582 -11.913 -8.516 1.00 97.75 88 SER A N 1
ATOM 632 C CA . SER A 1 88 ? 4.629 -11.969 -9.623 1.00 97.75 88 SER A CA 1
ATOM 633 C C . SER A 1 88 ? 3.690 -10.755 -9.579 1.00 97.75 88 SER A C 1
ATOM 635 O O . SER A 1 88 ? 2.976 -10.584 -8.583 1.00 97.75 88 SER A O 1
ATOM 637 N N . PRO A 1 89 ? 3.613 -9.935 -10.650 1.00 98.44 89 PRO A N 1
ATOM 638 C CA . PRO A 1 89 ? 2.681 -8.811 -10.703 1.00 98.44 89 PRO A CA 1
ATOM 639 C C . PRO A 1 89 ? 1.225 -9.244 -10.513 1.00 98.44 89 PRO A C 1
ATOM 641 O O . PRO A 1 89 ? 0.479 -8.604 -9.777 1.00 98.44 89 PRO A O 1
ATOM 644 N N . ALA A 1 90 ? 0.825 -10.362 -11.125 1.00 98.25 90 ALA A N 1
ATOM 645 C CA . ALA A 1 90 ? -0.539 -10.871 -11.025 1.00 98.25 90 ALA A CA 1
ATOM 646 C C . ALA A 1 90 ? -0.870 -11.385 -9.614 1.00 98.25 90 ALA A C 1
ATOM 648 O O . ALA A 1 90 ? -1.967 -11.134 -9.119 1.00 98.25 90 ALA A O 1
ATOM 649 N N . GLU A 1 91 ? 0.058 -12.075 -8.941 1.00 98.25 91 GLU A N 1
ATOM 650 C CA . GLU A 1 91 ? -0.168 -12.547 -7.565 1.00 98.25 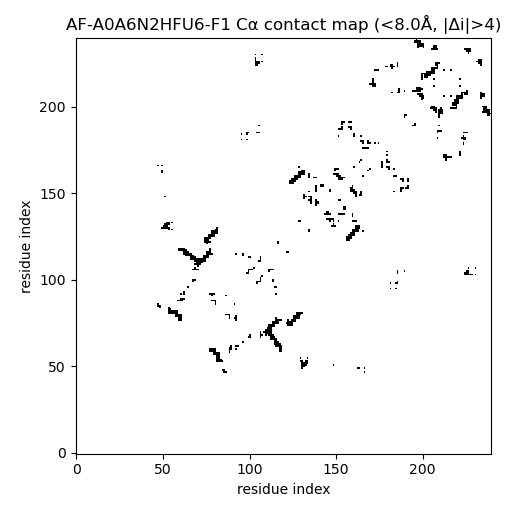91 GLU A CA 1
ATOM 651 C C . GLU A 1 91 ? -0.245 -11.379 -6.580 1.00 98.25 91 GLU A C 1
ATOM 653 O O . GLU A 1 91 ? -1.169 -11.337 -5.770 1.00 98.25 91 GLU A O 1
ATOM 658 N N . ALA A 1 92 ? 0.648 -10.391 -6.704 1.00 98.62 92 ALA A N 1
ATOM 659 C CA . ALA A 1 92 ? 0.592 -9.176 -5.896 1.00 98.62 92 ALA A CA 1
ATOM 660 C C . ALA A 1 92 ? -0.725 -8.412 -6.112 1.00 98.62 92 ALA A C 1
ATOM 662 O O . ALA A 1 92 ? -1.368 -7.996 -5.150 1.00 98.62 92 ALA A O 1
ATOM 663 N N . ALA A 1 93 ? -1.169 -8.283 -7.367 1.00 98.81 93 ALA A N 1
ATOM 664 C CA . ALA A 1 93 ? -2.435 -7.637 -7.698 1.00 98.81 93 ALA A CA 1
ATOM 665 C C . ALA A 1 93 ? -3.641 -8.357 -7.088 1.00 98.81 93 ALA A C 1
ATOM 667 O O . ALA A 1 93 ? -4.551 -7.717 -6.562 1.00 98.81 93 ALA A O 1
ATOM 668 N N . ASN A 1 94 ? -3.635 -9.689 -7.127 1.00 98.62 94 ASN A N 1
ATOM 669 C CA . ASN A 1 94 ? -4.676 -10.508 -6.521 1.00 98.62 94 ASN A CA 1
ATOM 670 C C . ASN A 1 94 ? -4.703 -10.346 -4.992 1.00 98.62 94 ASN A C 1
ATOM 672 O O . ASN A 1 94 ? -5.781 -10.160 -4.436 1.00 98.62 94 ASN A O 1
ATOM 676 N N . GLU A 1 95 ? -3.542 -10.341 -4.331 1.00 98.81 95 GLU A N 1
ATOM 677 C CA . GLU A 1 95 ? -3.444 -10.131 -2.879 1.00 98.81 95 GLU A CA 1
ATOM 678 C C . GLU A 1 95 ? -3.946 -8.736 -2.472 1.00 98.81 95 GLU A C 1
ATOM 680 O O . GLU A 1 95 ? -4.744 -8.607 -1.544 1.00 98.81 95 GLU A O 1
ATOM 685 N N . ILE A 1 96 ? -3.564 -7.686 -3.208 1.00 98.88 96 ILE A N 1
ATOM 686 C CA . ILE A 1 96 ? -4.071 -6.320 -2.986 1.00 98.88 96 ILE A CA 1
ATOM 687 C C . ILE A 1 96 ? -5.589 -6.258 -3.193 1.00 98.88 96 ILE A C 1
ATOM 689 O O . ILE A 1 96 ? -6.293 -5.597 -2.424 1.00 98.88 96 ILE A O 1
ATOM 693 N N . ALA A 1 97 ? -6.118 -6.967 -4.191 1.00 98.88 97 ALA A N 1
ATOM 694 C CA . ALA A 1 97 ? -7.555 -7.026 -4.413 1.00 98.88 97 ALA A CA 1
ATOM 695 C C . ALA A 1 97 ? -8.305 -7.709 -3.271 1.00 98.88 97 ALA A C 1
ATOM 697 O O . ALA A 1 97 ? -9.353 -7.205 -2.864 1.00 98.88 97 ALA A O 1
ATOM 698 N N . ASP A 1 98 ? -7.757 -8.786 -2.715 1.00 98.81 98 ASP A N 1
ATOM 699 C CA . ASP A 1 98 ? -8.336 -9.458 -1.555 1.00 98.81 98 ASP A CA 1
ATOM 700 C C . ASP A 1 98 ? -8.292 -8.555 -0.307 1.00 98.81 98 ASP A C 1
ATOM 702 O O . ASP A 1 98 ? -9.274 -8.482 0.437 1.00 98.8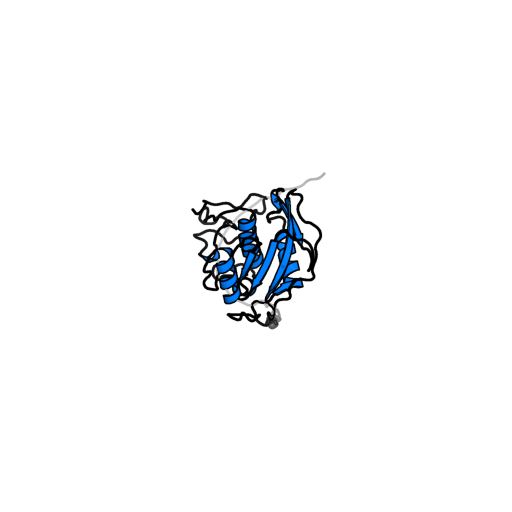1 98 ASP A O 1
ATOM 706 N N . ILE A 1 99 ? -7.212 -7.783 -0.121 1.00 98.81 99 ILE A N 1
ATOM 707 C CA . ILE A 1 99 ? -7.100 -6.777 0.950 1.00 98.81 99 ILE A CA 1
ATOM 708 C C . ILE A 1 99 ? -8.191 -5.706 0.813 1.00 98.81 99 ILE A C 1
ATOM 710 O O . ILE A 1 99 ? -8.916 -5.433 1.772 1.00 98.81 99 ILE A O 1
ATOM 714 N N . LEU A 1 100 ? -8.356 -5.112 -0.373 1.00 98.69 100 LEU A N 1
ATOM 715 C CA . LEU A 1 100 ? -9.344 -4.048 -0.601 1.00 98.69 100 LEU A CA 1
ATOM 716 C C . LEU A 1 100 ? -10.796 -4.558 -0.602 1.00 98.69 100 LEU A C 1
ATOM 718 O O . LEU A 1 100 ? -11.728 -3.788 -0.349 1.00 98.69 100 LEU A O 1
ATOM 722 N N . ALA A 1 101 ? -10.997 -5.854 -0.841 1.00 98.56 101 ALA A N 1
ATOM 723 C CA . ALA A 1 101 ? -12.287 -6.527 -0.728 1.00 98.56 101 ALA A CA 1
ATOM 724 C C . ALA A 1 101 ? -12.641 -6.946 0.709 1.00 98.56 101 ALA A C 1
ATOM 726 O O . ALA A 1 101 ? -13.795 -7.298 0.973 1.00 98.56 101 ALA A O 1
ATOM 727 N N . ALA A 1 102 ? -11.682 -6.931 1.638 1.00 98.38 102 ALA A N 1
ATOM 728 C CA . ALA A 1 102 ? -11.871 -7.498 2.964 1.00 98.38 102 ALA A CA 1
ATOM 729 C C . ALA A 1 102 ? -12.989 -6.781 3.759 1.00 98.38 102 ALA A C 1
ATOM 731 O O . ALA A 1 102 ? -13.049 -5.548 3.772 1.00 98.38 102 ALA A O 1
ATOM 732 N N . PRO A 1 103 ? -13.826 -7.506 4.536 1.00 97.25 103 PRO A N 1
ATOM 733 C CA . PRO A 1 103 ? -14.949 -6.915 5.285 1.00 97.25 103 PRO A CA 1
ATOM 734 C C . PRO A 1 103 ? -14.572 -5.861 6.338 1.00 97.25 103 PRO A C 1
ATOM 736 O O . PRO A 1 103 ? -15.437 -5.119 6.817 1.00 97.25 103 PRO A O 1
ATOM 739 N N . ARG A 1 104 ? -13.301 -5.850 6.756 1.00 98.19 104 ARG A N 1
ATOM 740 C CA . ARG A 1 104 ? -12.720 -4.898 7.715 1.00 98.19 104 ARG A CA 1
ATOM 741 C C . ARG A 1 104 ? -11.989 -3.729 7.031 1.00 98.19 104 ARG A C 1
ATOM 743 O O . ARG A 1 104 ? -11.462 -2.867 7.731 1.00 98.19 104 ARG A O 1
ATOM 750 N N . GLY A 1 105 ? -11.937 -3.716 5.698 1.00 98.25 105 GLY A N 1
ATOM 751 C CA . GLY A 1 105 ? -11.288 -2.699 4.871 1.00 98.25 105 GLY A CA 1
ATOM 752 C C . GLY A 1 105 ? -12.153 -1.461 4.616 1.0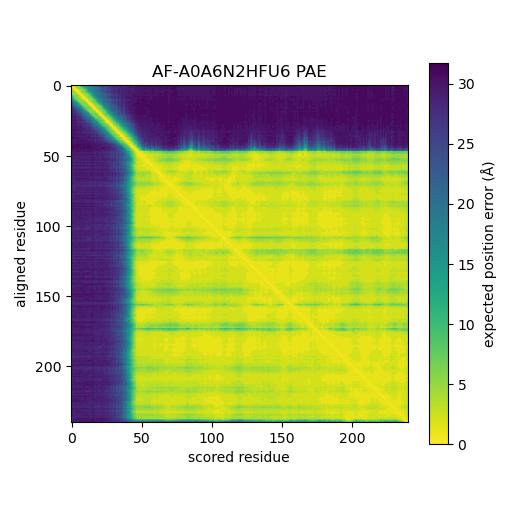0 98.25 105 GLY A C 1
ATOM 753 O O . GLY A 1 105 ? -13.249 -1.304 5.157 1.00 98.25 105 GLY A O 1
ATOM 754 N N . TRP A 1 106 ? -11.660 -0.576 3.751 1.00 98.50 106 TRP A N 1
ATOM 755 C CA . TRP A 1 106 ? -12.247 0.744 3.492 1.00 98.50 106 TRP A CA 1
ATOM 756 C C . TRP A 1 106 ? -13.639 0.732 2.846 1.00 98.50 106 TRP A C 1
ATOM 758 O O . TRP A 1 106 ? -14.373 1.708 2.968 1.00 98.50 106 TRP A O 1
ATOM 768 N N . THR A 1 107 ? -14.057 -0.370 2.218 1.00 98.25 107 THR A N 1
ATOM 769 C CA . THR A 1 107 ? -15.410 -0.496 1.641 1.00 98.25 107 THR A CA 1
ATOM 770 C C . THR A 1 107 ? -16.520 -0.533 2.699 1.00 98.25 107 THR A C 1
ATOM 772 O O . THR A 1 107 ? -17.692 -0.332 2.371 1.00 98.25 107 THR A O 1
ATOM 775 N N . ARG A 1 108 ? -16.172 -0.752 3.977 1.00 97.19 108 ARG A N 1
ATOM 776 C CA . ARG A 1 108 ? -17.118 -0.931 5.087 1.00 97.19 108 ARG A CA 1
ATOM 777 C C . ARG A 1 108 ? -17.970 0.303 5.397 1.00 97.19 108 ARG A C 1
ATOM 779 O O . ARG A 1 108 ? -19.088 0.139 5.871 1.00 97.19 108 ARG A O 1
ATOM 786 N N . ASN A 1 109 ? -17.487 1.521 5.139 1.00 92.19 109 ASN A N 1
ATOM 787 C CA . ASN A 1 109 ? -18.275 2.746 5.356 1.00 92.19 109 ASN A CA 1
ATOM 788 C C . ASN A 1 109 ? -19.247 3.078 4.219 1.00 92.19 109 ASN A C 1
ATOM 790 O O . ASN A 1 109 ? -19.925 4.099 4.300 1.00 92.19 109 ASN A O 1
ATOM 794 N N . HIS A 1 110 ? -19.300 2.262 3.161 1.00 95.12 110 HIS A N 1
ATOM 795 C CA . HIS A 1 110 ? -20.122 2.506 1.974 1.00 95.12 110 HIS A CA 1
ATOM 796 C C . HIS A 1 110 ? -19.860 3.862 1.284 1.00 95.12 110 HIS A C 1
ATOM 798 O O . HIS A 1 110 ? -20.691 4.323 0.508 1.00 95.12 110 HIS A O 1
ATOM 804 N N . ALA A 1 111 ? -18.708 4.498 1.514 1.00 96.88 111 ALA A N 1
ATOM 805 C CA . ALA A 1 111 ? -18.305 5.701 0.784 1.00 96.88 111 ALA A CA 1
ATOM 806 C C . ALA A 1 111 ? -17.559 5.348 -0.512 1.00 96.88 111 ALA A C 1
ATOM 808 O O . ALA A 1 111 ? -17.726 6.018 -1.533 1.00 96.88 111 ALA A O 1
ATOM 809 N N . TYR A 1 112 ? -16.796 4.252 -0.487 1.00 97.56 112 TYR A N 1
ATOM 810 C CA . TYR A 1 112 ? -15.902 3.848 -1.569 1.00 97.56 112 TYR A CA 1
ATOM 811 C C . TYR A 1 112 ? -16.252 2.465 -2.132 1.00 97.56 112 TYR A C 1
ATOM 813 O O . TYR A 1 112 ? -16.778 1.588 -1.437 1.00 97.56 112 TYR A O 1
ATOM 821 N N . SER A 1 113 ? -15.937 2.266 -3.406 1.00 98.62 113 SER A N 1
ATOM 822 C CA . SER A 1 113 ? -15.842 0.954 -4.045 1.00 98.62 113 SER A CA 1
ATOM 823 C C . SER A 1 113 ? -14.533 0.861 -4.824 1.00 98.62 113 SER A C 1
ATOM 825 O O . SER A 1 113 ? -14.023 1.872 -5.298 1.00 98.62 113 SER A O 1
ATOM 827 N N . PHE A 1 114 ? -13.979 -0.343 -4.945 1.00 98.75 114 PHE A N 1
ATOM 828 C CA . PHE A 1 114 ? -12.698 -0.574 -5.614 1.00 98.75 114 PHE A CA 1
ATOM 829 C C . PHE A 1 114 ? -12.854 -1.566 -6.756 1.00 98.75 114 PHE A C 1
ATOM 831 O O . PHE A 1 114 ? -13.678 -2.481 -6.686 1.00 98.75 114 PHE A O 1
ATOM 838 N N . GLN A 1 115 ? -12.045 -1.414 -7.798 1.00 98.81 115 GLN A N 1
ATOM 839 C CA . GLN A 1 115 ? -11.979 -2.378 -8.889 1.00 98.81 115 GLN A CA 1
ATOM 840 C C . GLN A 1 115 ? -10.547 -2.499 -9.410 1.00 98.81 115 GLN A C 1
ATOM 842 O O . GLN A 1 115 ? -10.007 -1.534 -9.947 1.00 98.81 115 GLN A O 1
ATOM 847 N N . LEU A 1 116 ? -9.961 -3.695 -9.288 1.00 98.81 116 LEU A N 1
ATOM 848 C CA . LEU A 1 116 ? -8.711 -4.017 -9.974 1.00 98.81 116 LEU A CA 1
ATOM 849 C C . LEU A 1 116 ? -8.995 -4.117 -11.472 1.00 98.81 116 LEU A C 1
ATOM 851 O O . LEU A 1 116 ? -9.843 -4.915 -11.891 1.00 98.81 116 LEU A O 1
ATOM 855 N N . VAL A 1 117 ? -8.277 -3.329 -12.260 1.00 98.62 117 VAL A N 1
ATOM 856 C CA . VAL A 1 117 ? -8.311 -3.370 -13.722 1.00 98.62 117 VAL A CA 1
ATOM 857 C C . VAL A 1 117 ? -6.936 -3.765 -14.263 1.00 98.62 117 VAL A C 1
ATOM 859 O O . VAL A 1 117 ? -5.924 -3.577 -13.592 1.00 98.62 117 VAL A O 1
ATOM 862 N N . GLY A 1 118 ? -6.916 -4.352 -15.460 1.00 94.31 118 GLY A N 1
ATOM 863 C CA . GLY A 1 118 ? -5.684 -4.819 -16.097 1.00 94.31 118 GLY A CA 1
ATOM 864 C C . GLY A 1 118 ? -4.924 -3.715 -16.833 1.00 94.31 118 GLY A C 1
ATOM 865 O O . GLY A 1 118 ? -5.370 -2.566 -16.920 1.00 94.31 118 GLY A O 1
ATOM 866 N N . ALA A 1 119 ? -3.783 -4.089 -17.409 1.00 93.31 119 ALA A N 1
ATOM 867 C CA . ALA A 1 119 ? -2.928 -3.192 -18.179 1.00 93.31 119 ALA A CA 1
ATOM 868 C C . ALA 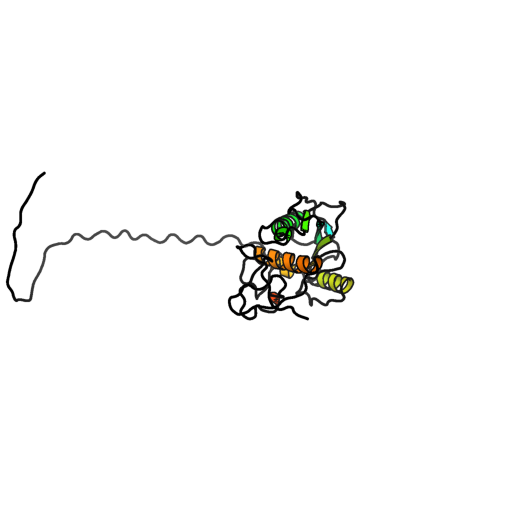A 1 119 ? -3.687 -2.463 -19.308 1.00 93.31 119 ALA A C 1
ATOM 870 O O . ALA A 1 119 ? -4.509 -3.044 -20.016 1.00 93.31 119 ALA A O 1
ATOM 871 N N . GLY A 1 120 ? -3.407 -1.166 -19.474 1.00 93.50 120 GLY A N 1
ATOM 872 C CA . GLY A 1 120 ? -4.019 -0.317 -20.504 1.00 93.50 120 GLY A CA 1
ATOM 873 C C . GLY A 1 120 ? -5.463 0.122 -20.226 1.00 93.50 120 GLY A C 1
ATOM 874 O O . GLY A 1 120 ? -5.998 0.942 -20.972 1.00 93.50 120 GLY A O 1
ATOM 875 N N . ALA A 1 121 ? -6.102 -0.373 -19.161 1.00 96.25 121 ALA A N 1
ATOM 876 C CA . ALA A 1 121 ? -7.419 0.097 -18.755 1.00 96.25 121 ALA A CA 1
ATOM 877 C C . ALA A 1 121 ? -7.346 1.474 -18.070 1.00 96.25 121 ALA A C 1
ATOM 879 O O . ALA A 1 121 ? -6.381 1.802 -17.374 1.00 96.25 121 ALA A O 1
ATOM 880 N N . HIS A 1 122 ? -8.412 2.267 -18.220 1.00 96.81 122 HIS A N 1
ATOM 881 C CA . HIS A 1 122 ? -8.576 3.510 -17.467 1.00 96.81 122 HIS A CA 1
ATOM 882 C C . HIS A 1 122 ? -8.629 3.219 -15.960 1.00 96.81 122 HIS A C 1
ATOM 884 O O . HIS A 1 122 ? -9.464 2.428 -15.505 1.00 96.81 122 HIS A O 1
ATOM 890 N N . HIS A 1 123 ? -7.789 3.904 -15.188 1.00 98.06 123 HIS A N 1
ATOM 891 C CA . HIS A 1 123 ? -7.675 3.759 -13.741 1.00 98.06 123 HIS A CA 1
ATOM 892 C C . HIS A 1 123 ? -7.507 5.122 -13.060 1.00 98.06 123 HIS A C 1
ATOM 894 O O . HIS A 1 123 ? -7.113 6.094 -13.695 1.00 98.06 123 HIS A O 1
ATOM 900 N N . ASP A 1 124 ? -7.843 5.167 -11.774 1.00 98.06 124 ASP A N 1
ATOM 901 C CA . ASP A 1 124 ? -7.833 6.364 -10.932 1.00 98.06 124 ASP A CA 1
ATOM 902 C C . ASP A 1 124 ? -6.598 6.413 -10.013 1.00 98.06 124 ASP A C 1
ATOM 904 O O . ASP A 1 124 ? -6.250 7.481 -9.521 1.00 98.06 124 ASP A O 1
ATOM 908 N N . LEU A 1 125 ? -5.948 5.267 -9.762 1.00 97.44 125 LEU A N 1
ATOM 909 C CA . LEU A 1 125 ? -4.680 5.188 -9.030 1.00 97.44 125 LEU A CA 1
ATOM 910 C C . LEU A 1 125 ? -3.819 3.985 -9.448 1.00 97.44 125 LEU A C 1
ATOM 912 O O . LEU A 1 125 ? -4.325 2.977 -9.950 1.00 97.44 125 LEU A O 1
ATOM 916 N N . THR A 1 126 ? -2.520 4.067 -9.173 1.00 98.56 126 THR A N 1
ATOM 917 C CA . THR A 1 126 ? -1.558 2.969 -9.343 1.00 98.56 126 THR A CA 1
ATOM 918 C C . THR A 1 126 ? -1.001 2.517 -7.995 1.00 98.56 126 THR A C 1
ATOM 920 O O . THR A 1 126 ? -0.569 3.341 -7.195 1.00 98.56 126 THR A O 1
ATOM 923 N N . VAL A 1 127 ? -0.944 1.206 -7.751 1.00 98.81 127 VAL A N 1
ATOM 924 C CA . VAL A 1 127 ? -0.195 0.619 -6.627 1.00 98.81 127 VAL A CA 1
ATOM 925 C C . VAL A 1 127 ? 1.129 0.072 -7.158 1.00 98.81 127 VAL A C 1
ATOM 927 O O . VAL A 1 127 ? 1.133 -0.938 -7.858 1.00 98.81 127 VAL A O 1
ATOM 930 N N . LYS A 1 128 ? 2.252 0.729 -6.852 1.00 98.81 128 LYS A N 1
ATOM 931 C CA . LYS A 1 128 ? 3.592 0.313 -7.302 1.00 98.81 128 LYS A CA 1
ATOM 932 C C . LYS A 1 128 ? 4.323 -0.444 -6.200 1.00 98.81 128 LYS A C 1
ATOM 934 O O . LYS A 1 128 ? 4.464 0.095 -5.113 1.00 98.81 128 LYS A O 1
ATOM 939 N N . ILE A 1 129 ? 4.855 -1.632 -6.473 1.00 98.88 129 ILE A N 1
ATOM 940 C CA . ILE A 1 129 ? 5.819 -2.313 -5.594 1.00 98.88 129 ILE A CA 1
ATOM 941 C C . ILE A 1 129 ? 7.220 -2.107 -6.168 1.00 98.88 129 ILE A C 1
ATOM 943 O O . ILE A 1 129 ? 7.483 -2.499 -7.306 1.00 98.88 129 ILE A O 1
ATOM 947 N N . ALA A 1 130 ? 8.114 -1.497 -5.393 1.00 98.75 130 ALA A N 1
ATOM 948 C CA . ALA A 1 130 ? 9.445 -1.104 -5.849 1.00 98.75 130 ALA A CA 1
ATOM 949 C C . ALA A 1 130 ? 10.524 -1.382 -4.798 1.00 98.75 130 ALA A C 1
ATOM 951 O O . ALA A 1 130 ? 10.267 -1.326 -3.598 1.00 98.75 130 ALA A O 1
ATOM 952 N N . THR A 1 131 ? 11.750 -1.652 -5.237 1.00 98.75 131 THR A N 1
ATOM 953 C CA . THR A 1 131 ? 12.938 -1.737 -4.371 1.00 98.75 131 THR A CA 1
ATOM 954 C C . THR A 1 131 ? 13.105 -0.484 -3.507 1.00 98.75 131 THR A C 1
ATOM 956 O O . THR A 1 131 ? 12.668 0.593 -3.920 1.00 98.75 131 THR A O 1
ATOM 959 N N . PRO A 1 132 ? 13.771 -0.573 -2.338 1.00 98.56 132 PRO A N 1
ATOM 960 C CA . PRO A 1 132 ? 13.950 0.559 -1.429 1.00 98.56 132 PRO A CA 1
ATOM 961 C C . PRO A 1 132 ? 14.412 1.856 -2.102 1.00 98.56 132 PRO A C 1
ATOM 963 O O . PRO A 1 132 ? 13.785 2.896 -1.926 1.00 98.56 132 PRO A O 1
ATOM 966 N N . GLY A 1 133 ? 15.458 1.796 -2.931 1.00 98.50 133 GLY A N 1
ATOM 967 C CA . GLY A 1 133 ? 15.982 2.983 -3.603 1.00 98.50 133 GLY A CA 1
ATOM 968 C C . GLY A 1 133 ? 15.066 3.540 -4.696 1.00 98.50 133 GLY A C 1
ATOM 969 O O . GLY A 1 133 ? 15.049 4.752 -4.907 1.00 98.50 133 GLY A O 1
ATOM 970 N N . THR A 1 134 ? 14.296 2.691 -5.382 1.00 98.50 134 THR A N 1
ATOM 971 C CA . THR A 1 134 ? 13.292 3.150 -6.356 1.00 98.50 134 THR A CA 1
ATOM 972 C C . THR A 1 134 ? 12.088 3.757 -5.633 1.00 98.50 134 THR A C 1
ATOM 974 O O . THR A 1 134 ? 11.586 4.794 -6.061 1.00 98.50 134 THR A O 1
ATOM 977 N N . ALA A 1 135 ? 11.663 3.174 -4.508 1.00 98.50 135 ALA A N 1
ATOM 978 C CA . ALA A 1 135 ? 10.614 3.736 -3.665 1.00 98.50 135 ALA A CA 1
ATOM 979 C C . ALA A 1 135 ? 10.999 5.130 -3.142 1.00 98.50 135 ALA A C 1
ATOM 981 O O . ALA A 1 135 ? 10.224 6.066 -3.317 1.00 98.50 135 ALA A O 1
ATOM 982 N N . ASP A 1 136 ? 12.219 5.301 -2.618 1.00 98.44 136 ASP A N 1
ATOM 983 C CA . ASP A 1 136 ? 12.748 6.612 -2.208 1.00 98.44 136 ASP A CA 1
ATOM 984 C C . ASP A 1 136 ? 12.660 7.649 -3.335 1.00 98.44 136 ASP A C 1
ATOM 986 O O . ASP A 1 136 ? 12.186 8.764 -3.123 1.00 98.44 136 ASP A O 1
ATOM 990 N N . ALA A 1 137 ? 13.087 7.283 -4.548 1.00 98.31 137 ALA A N 1
ATOM 991 C CA . ALA A 1 137 ? 13.066 8.187 -5.694 1.00 98.31 137 ALA A CA 1
ATOM 992 C C . ALA A 1 137 ? 11.638 8.596 -6.093 1.00 98.31 137 ALA A C 1
ATOM 994 O O . ALA A 1 137 ? 11.394 9.769 -6.379 1.00 98.31 137 ALA A O 1
ATOM 995 N N . LEU A 1 138 ? 10.693 7.650 -6.089 1.00 98.12 138 LEU A N 1
ATOM 996 C CA . LEU A 1 138 ? 9.288 7.912 -6.414 1.00 98.12 138 LEU A CA 1
ATOM 997 C C . LEU A 1 138 ? 8.608 8.781 -5.349 1.00 98.12 138 LEU A C 1
ATOM 999 O O . LEU A 1 138 ? 7.940 9.753 -5.696 1.00 98.12 138 LEU A O 1
ATOM 1003 N N . CYS A 1 139 ? 8.812 8.475 -4.066 1.00 98.31 139 CYS A N 1
ATOM 1004 C CA . CYS A 1 139 ? 8.266 9.260 -2.958 1.00 98.31 139 CYS A CA 1
ATOM 1005 C C . CYS A 1 139 ? 8.851 10.677 -2.925 1.00 98.31 139 CYS A C 1
ATOM 1007 O O . CYS A 1 139 ? 8.122 11.649 -2.723 1.00 98.31 139 CYS A O 1
ATOM 1009 N N . TRP A 1 140 ? 10.152 10.825 -3.187 1.00 98.12 140 TRP A N 1
ATOM 1010 C CA . TRP A 1 140 ? 10.777 12.139 -3.297 1.00 98.12 140 TRP A CA 1
ATOM 1011 C C . TRP A 1 140 ? 10.204 12.945 -4.466 1.00 98.12 140 TRP A C 1
ATOM 1013 O O . TRP A 1 140 ? 9.850 14.108 -4.294 1.00 98.12 140 TRP A O 1
ATOM 1023 N N . ALA A 1 141 ? 10.064 12.335 -5.645 1.00 97.94 141 ALA A N 1
ATOM 1024 C CA . ALA A 1 141 ? 9.516 13.013 -6.816 1.00 97.94 141 ALA A CA 1
ATOM 1025 C C . ALA A 1 141 ? 8.040 13.412 -6.639 1.00 97.94 141 ALA A C 1
ATOM 1027 O O . ALA A 1 141 ? 7.644 14.485 -7.090 1.00 97.94 141 ALA A O 1
ATOM 1028 N N . GLY A 1 142 ? 7.233 12.563 -5.993 1.00 96.81 142 GLY A N 1
ATOM 1029 C CA . GLY A 1 142 ? 5.803 12.805 -5.801 1.00 96.81 142 GLY A CA 1
ATOM 1030 C C . GLY A 1 142 ? 5.494 13.796 -4.680 1.00 96.81 142 GLY A C 1
ATOM 1031 O O . GLY A 1 142 ? 4.673 14.692 -4.862 1.00 96.81 142 GLY A O 1
ATOM 1032 N N . ILE A 1 143 ? 6.145 13.640 -3.523 1.00 96.75 143 ILE A N 1
ATOM 1033 C CA . ILE A 1 143 ? 5.780 14.356 -2.288 1.00 96.75 143 ILE A CA 1
ATOM 1034 C C . ILE A 1 143 ? 6.980 14.910 -1.503 1.00 96.75 143 ILE A C 1
ATOM 1036 O O . ILE A 1 143 ? 6.806 15.392 -0.387 1.00 96.75 143 ILE A O 1
ATOM 1040 N N . HIS A 1 144 ? 8.197 14.878 -2.058 1.00 97.38 144 HIS A N 1
ATOM 1041 C CA . HIS A 1 144 ? 9.429 15.337 -1.393 1.00 97.38 144 HIS A CA 1
ATOM 1042 C C . HIS A 1 144 ? 9.716 14.627 -0.056 1.00 97.38 144 HIS A C 1
ATOM 1044 O O . HIS A 1 144 ? 10.305 15.205 0.860 1.00 97.38 144 HIS A O 1
ATOM 1050 N N . GLN A 1 145 ? 9.309 13.359 0.061 1.00 95.81 145 GLN A N 1
ATOM 1051 C CA . GLN A 1 145 ? 9.548 12.543 1.249 1.00 95.81 145 GLN A CA 1
ATOM 1052 C C . GLN A 1 145 ? 10.751 11.614 1.054 1.00 95.81 145 GLN A C 1
ATOM 1054 O O . GLN A 1 145 ? 10.767 10.784 0.149 1.00 95.81 145 GLN A O 1
ATOM 1059 N N . ASP A 1 146 ? 11.727 11.710 1.959 1.00 93.38 146 ASP A N 1
ATOM 1060 C CA . ASP A 1 146 ? 12.809 10.730 2.100 1.00 93.38 146 ASP A CA 1
ATOM 1061 C C . ASP A 1 146 ? 12.333 9.551 2.967 1.00 93.38 146 ASP A C 1
ATOM 1063 O O . ASP A 1 146 ? 12.111 9.705 4.175 1.00 93.38 146 ASP A O 1
ATOM 1067 N N . THR A 1 147 ? 12.152 8.372 2.359 1.00 94.06 147 THR A N 1
ATOM 1068 C CA . THR A 1 147 ? 11.719 7.166 3.087 1.00 94.06 147 THR A CA 1
ATOM 1069 C C . THR A 1 147 ? 12.877 6.413 3.737 1.00 94.06 147 THR A C 1
ATOM 1071 O O . THR A 1 147 ? 12.637 5.489 4.521 1.00 94.06 147 THR A O 1
ATOM 1074 N N . LYS A 1 148 ? 14.124 6.821 3.459 1.00 95.81 148 LYS A N 1
ATOM 1075 C CA . LYS A 1 148 ? 15.364 6.185 3.921 1.00 95.81 148 LYS A CA 1
ATOM 1076 C C . LYS A 1 148 ? 15.440 4.698 3.574 1.00 95.81 148 LYS A C 1
ATOM 1078 O O . LYS A 1 148 ? 16.037 3.924 4.319 1.00 95.81 148 LYS A O 1
ATOM 1083 N N . GLY A 1 149 ? 14.787 4.290 2.488 1.00 96.00 149 GLY A N 1
ATOM 1084 C CA . GLY A 1 149 ? 14.659 2.900 2.071 1.00 96.00 149 GLY A CA 1
ATOM 1085 C C . GLY A 1 149 ? 13.774 2.038 2.978 1.00 96.00 149 GLY A C 1
ATOM 1086 O O . GLY A 1 149 ? 13.762 0.816 2.823 1.00 96.00 149 GLY A O 1
ATOM 1087 N N . GLU A 1 150 ? 13.020 2.627 3.910 1.00 95.88 150 GLU A N 1
ATOM 1088 C CA . GLU A 1 150 ? 12.267 1.881 4.925 1.00 95.88 150 GLU A CA 1
ATOM 1089 C C . GLU A 1 150 ? 10.743 2.034 4.819 1.00 95.88 150 GLU A C 1
ATOM 1091 O O . GLU A 1 150 ? 10.023 1.160 5.311 1.00 95.88 150 GLU A O 1
ATOM 1096 N N . TYR A 1 151 ? 10.225 3.107 4.219 1.00 96.88 151 TYR A N 1
ATOM 1097 C CA . TYR A 1 151 ? 8.786 3.394 4.253 1.00 96.88 151 TYR A CA 1
ATOM 1098 C C . TYR A 1 151 ? 8.131 3.324 2.877 1.00 96.88 151 TYR A C 1
ATOM 1100 O O . TYR A 1 151 ? 8.786 3.392 1.841 1.00 96.88 151 TYR A O 1
ATOM 1108 N N . ASN A 1 152 ? 6.815 3.154 2.907 1.00 98.12 152 ASN A N 1
ATOM 1109 C CA . ASN A 1 152 ? 5.942 3.364 1.763 1.00 98.12 152 ASN A CA 1
ATOM 1110 C C . ASN A 1 152 ? 5.548 4.851 1.712 1.00 98.12 152 ASN A C 1
ATOM 1112 O O . ASN A 1 152 ? 5.871 5.615 2.632 1.00 98.12 152 ASN A O 1
ATOM 1116 N N . CYS A 1 153 ? 4.845 5.249 0.659 1.00 98.31 153 CYS A N 1
ATOM 1117 C CA . CYS A 1 153 ? 4.206 6.556 0.598 1.00 98.31 153 CYS A CA 1
ATOM 1118 C C . CYS A 1 153 ? 2.975 6.544 -0.311 1.00 98.31 153 CYS A C 1
ATOM 1120 O O . CYS A 1 153 ? 2.900 5.786 -1.283 1.00 98.31 153 CYS A O 1
ATOM 1122 N N . GLU A 1 154 ? 2.049 7.451 -0.036 1.00 98.19 154 GLU A N 1
ATOM 1123 C CA . GLU A 1 154 ? 1.085 7.941 -1.010 1.00 98.19 154 GLU A CA 1
ATOM 1124 C C . GLU A 1 154 ? 1.740 9.033 -1.867 1.00 98.19 154 GLU A C 1
ATOM 1126 O O . GLU A 1 154 ? 2.576 9.809 -1.403 1.00 98.19 154 GLU A O 1
ATOM 1131 N N . VAL A 1 155 ? 1.418 9.027 -3.155 1.00 97.56 155 VAL A N 1
ATOM 1132 C CA . VAL A 1 155 ? 1.866 9.997 -4.157 1.00 97.56 155 VAL A CA 1
ATOM 1133 C C . VAL A 1 155 ? 0.646 10.440 -4.967 1.00 97.56 155 VAL A C 1
ATOM 1135 O O . VAL A 1 155 ? -0.332 9.697 -5.003 1.00 97.56 155 VAL A O 1
ATOM 1138 N N . PRO A 1 156 ? 0.685 11.579 -5.689 1.00 94.38 156 PRO A N 1
ATOM 1139 C CA . PRO A 1 156 ? -0.510 12.142 -6.330 1.00 94.38 156 PRO A CA 1
ATOM 1140 C C . PRO A 1 156 ? -1.350 11.164 -7.174 1.00 94.38 156 PRO A C 1
ATOM 1142 O O . PRO A 1 156 ? -2.574 11.266 -7.189 1.00 94.38 156 PRO A O 1
ATOM 1145 N N . ASP A 1 157 ? -0.704 10.197 -7.834 1.00 91.62 157 ASP A N 1
ATOM 1146 C CA . ASP A 1 157 ? -1.356 9.222 -8.719 1.00 91.62 157 ASP A CA 1
ATOM 1147 C C . ASP A 1 157 ? -1.480 7.806 -8.108 1.00 91.62 157 ASP A C 1
ATOM 1149 O O . ASP A 1 157 ? -1.744 6.830 -8.820 1.00 91.62 157 ASP A O 1
ATOM 1153 N N . GLY A 1 158 ? -1.277 7.650 -6.795 1.00 97.56 158 GLY A N 1
ATOM 1154 C CA . GLY A 1 158 ? -1.505 6.387 -6.093 1.00 97.56 158 GLY A CA 1
ATOM 1155 C C . GLY A 1 158 ? -0.559 6.122 -4.930 1.00 97.56 158 GLY A C 1
ATOM 1156 O O . GLY A 1 158 ? -0.352 6.968 -4.072 1.00 97.56 158 GLY A O 1
ATOM 1157 N N . VAL A 1 159 ? -0.026 4.905 -4.846 1.00 98.38 159 VAL A N 1
ATOM 1158 C CA . VAL A 1 159 ? 0.761 4.463 -3.688 1.00 98.38 159 VAL A CA 1
ATOM 1159 C C . VAL A 1 159 ? 2.023 3.732 -4.128 1.00 98.38 159 VAL A C 1
ATOM 1161 O O . VAL A 1 159 ? 2.021 2.963 -5.093 1.00 98.38 159 VAL A O 1
ATOM 1164 N N . VAL A 1 160 ? 3.105 3.951 -3.390 1.00 98.75 160 VAL A N 1
ATOM 1165 C CA . VAL A 1 160 ? 4.392 3.285 -3.570 1.00 98.75 160 VAL A CA 1
ATOM 1166 C C . VAL A 1 160 ? 4.651 2.409 -2.357 1.00 98.75 160 VAL A C 1
ATOM 1168 O O . VAL A 1 160 ? 4.826 2.887 -1.240 1.00 98.75 160 VAL A O 1
ATOM 1171 N N . VAL A 1 161 ? 4.693 1.108 -2.597 1.00 98.81 161 VAL A N 1
ATOM 1172 C CA . VAL A 1 161 ? 4.992 0.064 -1.629 1.00 98.81 161 VAL A CA 1
ATOM 1173 C C . VAL A 1 161 ? 6.463 -0.310 -1.750 1.00 98.81 161 VAL A C 1
ATOM 1175 O O . VAL A 1 161 ? 6.937 -0.759 -2.796 1.00 98.81 161 VAL A O 1
ATOM 1178 N N . ASN A 1 162 ? 7.190 -0.164 -0.654 1.00 98.62 162 ASN A N 1
ATOM 1179 C CA . ASN A 1 162 ? 8.574 -0.577 -0.550 1.00 98.62 162 ASN A CA 1
ATOM 1180 C C . ASN A 1 162 ? 8.659 -2.113 -0.487 1.00 98.62 162 ASN A C 1
ATOM 1182 O O . ASN A 1 162 ? 8.059 -2.756 0.376 1.00 98.62 162 ASN A O 1
ATOM 1186 N N . LEU A 1 163 ? 9.433 -2.715 -1.388 1.00 98.62 163 LEU A N 1
ATOM 1187 C CA . LEU A 1 163 ? 9.593 -4.162 -1.520 1.00 98.62 163 LEU A CA 1
ATOM 1188 C C . LEU A 1 163 ? 10.073 -4.809 -0.220 1.00 98.62 163 LEU A C 1
ATOM 1190 O O . LEU A 1 163 ? 9.592 -5.880 0.140 1.00 98.62 163 LEU A O 1
ATOM 1194 N N . LYS A 1 164 ? 10.969 -4.144 0.516 1.00 97.88 164 LYS A N 1
ATOM 1195 C CA . LYS A 1 164 ? 11.445 -4.625 1.816 1.00 97.88 164 LYS A CA 1
ATOM 1196 C C . LYS A 1 164 ? 10.281 -4.810 2.783 1.00 97.88 164 LYS A C 1
ATOM 1198 O O . LYS A 1 164 ? 10.196 -5.812 3.479 1.00 97.88 164 LYS A O 1
ATOM 1203 N N . ARG A 1 165 ? 9.335 -3.870 2.786 1.00 98.19 165 ARG A N 1
ATOM 1204 C CA . ARG A 1 165 ? 8.115 -3.933 3.603 1.00 98.19 165 ARG A CA 1
ATOM 1205 C C . ARG A 1 165 ? 7.150 -5.002 3.109 1.00 98.19 165 ARG A C 1
ATOM 1207 O O . ARG A 1 165 ? 6.564 -5.710 3.920 1.00 98.19 165 ARG A O 1
ATOM 1214 N N . TRP A 1 166 ? 7.031 -5.165 1.796 1.00 98.44 166 TRP A N 1
ATOM 1215 C CA . TRP A 1 166 ? 6.215 -6.219 1.197 1.00 98.44 166 TRP A CA 1
ATOM 1216 C C . TRP A 1 166 ? 6.734 -7.637 1.498 1.00 98.44 166 TRP A C 1
ATOM 1218 O O . TRP A 1 166 ? 5.942 -8.565 1.669 1.00 98.44 166 TRP A O 1
ATOM 1228 N N . VAL A 1 167 ? 8.053 -7.831 1.546 1.00 97.38 167 VAL A N 1
ATOM 1229 C CA . VAL A 1 167 ? 8.684 -9.152 1.699 1.00 97.38 167 VAL A CA 1
ATOM 1230 C C . VAL A 1 167 ? 8.982 -9.486 3.157 1.00 97.38 167 VAL A C 1
ATOM 1232 O O . VAL A 1 167 ? 8.591 -10.553 3.624 1.00 97.38 167 VAL A O 1
ATOM 1235 N N . GLU A 1 168 ? 9.651 -8.585 3.875 1.00 96.00 168 GLU A N 1
ATOM 1236 C CA . GLU A 1 168 ? 10.192 -8.840 5.219 1.00 96.00 168 GLU A CA 1
ATOM 1237 C C . GLU A 1 168 ? 9.250 -8.379 6.335 1.00 96.00 168 GLU A C 1
ATOM 1239 O O . GLU A 1 168 ? 9.364 -8.810 7.480 1.00 96.00 168 GLU A O 1
ATOM 1244 N N . GLY A 1 169 ? 8.316 -7.485 6.018 1.00 96.44 169 GLY A N 1
ATOM 1245 C CA . GLY A 1 169 ? 7.430 -6.888 6.999 1.00 96.44 169 GLY A CA 1
ATOM 1246 C C . GLY A 1 169 ? 8.093 -5.777 7.817 1.00 96.44 169 GLY A C 1
ATOM 1247 O O . GLY A 1 169 ? 8.876 -4.974 7.297 1.00 96.44 169 GLY A O 1
ATOM 1248 N N . SER A 1 170 ? 7.751 -5.709 9.105 1.00 93.94 170 SER A N 1
ATOM 1249 C CA . SER A 1 170 ? 8.308 -4.754 10.067 1.00 93.94 170 SER A CA 1
ATOM 1250 C C . SER A 1 170 ? 8.713 -5.451 11.363 1.00 93.94 170 SER A C 1
ATOM 1252 O O . SER A 1 170 ? 7.964 -6.297 11.847 1.00 93.94 170 SER A O 1
ATOM 1254 N N . PRO A 1 171 ? 9.830 -5.043 11.995 1.00 89.00 171 PRO A N 1
ATOM 1255 C CA . PRO A 1 171 ? 10.252 -5.599 13.281 1.00 89.00 171 PRO A CA 1
ATOM 1256 C C . PRO A 1 171 ? 9.298 -5.281 14.444 1.00 89.00 171 PRO A C 1
ATOM 1258 O O . PRO A 1 171 ? 9.440 -5.865 15.511 1.00 89.00 171 PRO A O 1
ATOM 1261 N N . THR A 1 172 ? 8.358 -4.346 14.273 1.00 89.94 172 THR A N 1
ATOM 1262 C CA . THR A 1 172 ? 7.367 -3.966 15.295 1.00 89.94 172 THR A CA 1
ATOM 1263 C C . THR A 1 172 ? 5.974 -4.531 15.012 1.00 89.94 172 THR A C 1
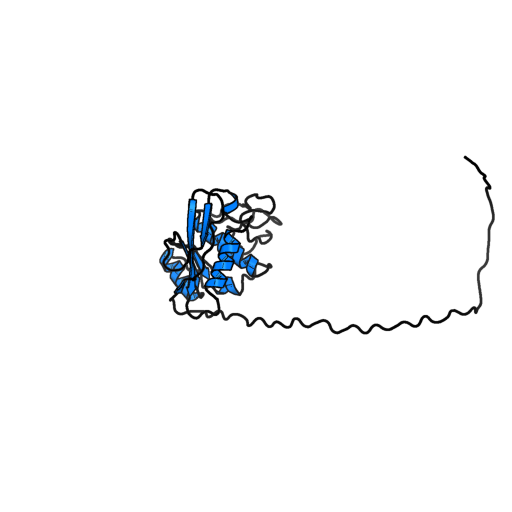ATOM 1265 O O . THR A 1 172 ? 5.009 -4.128 15.664 1.00 89.94 172 THR A O 1
ATOM 1268 N N . PHE A 1 173 ? 5.851 -5.407 14.009 1.00 90.31 173 PHE A N 1
ATOM 1269 C CA . PHE A 1 173 ? 4.607 -6.076 13.662 1.00 90.31 173 PHE A CA 1
ATOM 1270 C C . PHE A 1 173 ? 4.789 -7.590 13.733 1.00 90.31 173 PHE A C 1
ATOM 1272 O O . PHE A 1 173 ? 5.380 -8.215 12.859 1.00 90.31 173 PHE A O 1
ATOM 1279 N N . ASP A 1 174 ? 4.229 -8.173 14.781 1.00 84.00 174 ASP A N 1
ATOM 1280 C CA . ASP A 1 174 ? 4.477 -9.556 15.190 1.00 84.00 174 ASP A CA 1
ATOM 1281 C C . ASP A 1 174 ? 3.594 -10.566 14.424 1.00 84.00 174 ASP A C 1
ATOM 1283 O O . ASP A 1 174 ? 3.641 -11.772 14.671 1.00 84.00 174 ASP A O 1
ATOM 1287 N N . GLY A 1 175 ? 2.727 -10.067 13.536 1.00 87.50 175 GLY A N 1
ATOM 1288 C CA . GLY A 1 175 ? 1.778 -10.865 12.769 1.00 87.50 175 GLY A CA 1
ATOM 1289 C C . GLY A 1 175 ? 2.363 -11.456 11.479 1.00 87.50 175 GLY A C 1
ATOM 1290 O O . GLY A 1 175 ? 3.466 -11.109 11.057 1.00 87.50 175 GLY A O 1
ATOM 1291 N N . PRO A 1 176 ? 1.612 -12.345 10.808 1.00 93.56 176 PRO A N 1
ATOM 1292 C CA . PRO A 1 176 ? 2.001 -12.901 9.518 1.00 93.56 176 PRO A CA 1
ATOM 1293 C C . PRO A 1 176 ? 2.257 -11.825 8.454 1.00 93.56 176 PRO A C 1
ATOM 1295 O O . PRO A 1 176 ? 1.599 -10.785 8.432 1.00 93.56 176 PRO A O 1
ATOM 1298 N N . ILE A 1 177 ? 3.128 -12.121 7.485 1.00 95.56 177 ILE A N 1
ATOM 1299 C CA . ILE A 1 177 ? 3.468 -11.170 6.413 1.00 95.56 177 ILE A CA 1
ATOM 1300 C C . ILE A 1 177 ? 2.247 -10.679 5.615 1.00 95.56 177 ILE A C 1
ATOM 1302 O O . ILE A 1 177 ? 2.203 -9.513 5.238 1.00 95.56 177 ILE A O 1
ATOM 1306 N N . HIS A 1 178 ? 1.226 -11.518 5.407 1.00 96.62 178 HIS A N 1
ATOM 1307 C CA . HIS A 1 178 ? -0.001 -11.107 4.710 1.00 96.62 178 HIS A CA 1
ATOM 1308 C C . HIS A 1 178 ? -0.795 -10.051 5.496 1.00 96.62 178 HIS A C 1
ATOM 1310 O O . HIS A 1 178 ? -1.346 -9.125 4.905 1.00 96.62 178 HIS A O 1
ATOM 1316 N N . ASP A 1 179 ? -0.807 -10.136 6.830 1.00 97.69 179 ASP A N 1
ATOM 1317 C CA . ASP A 1 179 ? -1.429 -9.117 7.675 1.00 97.69 179 ASP A CA 1
ATOM 1318 C C . ASP A 1 179 ? -0.624 -7.817 7.616 1.00 97.69 179 ASP A C 1
ATOM 1320 O O . ASP A 1 179 ? -1.197 -6.730 7.560 1.00 97.69 179 ASP A O 1
ATOM 1324 N N . TYR A 1 180 ? 0.706 -7.901 7.553 1.00 98.12 180 TYR A N 1
ATOM 1325 C CA . TYR A 1 180 ? 1.525 -6.708 7.371 1.00 98.12 180 TYR A CA 1
ATOM 1326 C C . TYR A 1 180 ? 1.328 -6.062 5.988 1.00 98.12 180 TYR A C 1
ATOM 1328 O O . TYR A 1 180 ? 1.246 -4.839 5.884 1.00 98.12 180 TYR A O 1
ATOM 1336 N N . ARG A 1 181 ? 1.171 -6.858 4.924 1.00 98.75 181 ARG A N 1
ATOM 1337 C CA . ARG A 1 181 ? 0.799 -6.355 3.590 1.00 98.75 181 ARG A CA 1
ATOM 1338 C C . ARG A 1 181 ? -0.559 -5.661 3.617 1.00 98.75 181 ARG A C 1
ATOM 1340 O O . ARG A 1 181 ? -0.696 -4.568 3.073 1.00 98.75 181 ARG A O 1
ATOM 1347 N N . ALA A 1 182 ? -1.537 -6.235 4.318 1.00 98.81 182 ALA A N 1
ATOM 1348 C CA . ALA A 1 182 ? -2.821 -5.583 4.542 1.00 98.81 182 ALA A CA 1
ATOM 1349 C C . ALA A 1 182 ? -2.668 -4.247 5.288 1.00 98.81 182 ALA A C 1
ATOM 1351 O O . ALA A 1 182 ? -3.285 -3.263 4.883 1.00 98.81 182 ALA A O 1
ATOM 1352 N N . LEU A 1 183 ? -1.818 -4.183 6.321 1.00 98.75 183 LEU A N 1
ATOM 1353 C CA . LEU A 1 183 ? -1.525 -2.946 7.052 1.00 98.75 183 LEU A CA 1
ATOM 1354 C C . LEU A 1 183 ? -0.995 -1.862 6.112 1.00 98.75 183 LEU A C 1
ATOM 1356 O O . LEU A 1 183 ? -1.573 -0.780 6.056 1.00 98.75 183 LEU A O 1
ATOM 1360 N N . ILE A 1 184 ? 0.081 -2.141 5.373 1.00 98.62 184 ILE A N 1
ATOM 1361 C CA . ILE A 1 184 ? 0.726 -1.119 4.540 1.00 98.62 184 ILE A CA 1
ATOM 1362 C C . ILE A 1 184 ? -0.168 -0.670 3.383 1.00 98.62 184 ILE A C 1
ATOM 1364 O O . ILE A 1 184 ? -0.249 0.523 3.116 1.00 98.62 184 ILE A O 1
ATOM 1368 N N . ILE A 1 185 ? -0.916 -1.584 2.756 1.00 98.88 185 ILE A N 1
ATOM 1369 C CA . ILE A 1 185 ? -1.875 -1.218 1.707 1.00 98.88 185 ILE A CA 1
ATOM 1370 C C . ILE A 1 185 ? -3.003 -0.363 2.285 1.00 98.88 185 ILE A C 1
ATOM 1372 O O . ILE A 1 185 ? -3.324 0.682 1.728 1.00 98.88 185 ILE A O 1
ATOM 1376 N N . ASN A 1 186 ? -3.594 -0.758 3.416 1.00 98.88 186 ASN A N 1
ATOM 1377 C CA . ASN A 1 186 ? -4.666 0.028 4.021 1.00 98.88 186 ASN A CA 1
ATOM 1378 C C . ASN A 1 186 ? -4.182 1.395 4.525 1.00 98.88 186 ASN A C 1
ATOM 1380 O O . ASN A 1 186 ? -4.976 2.333 4.490 1.00 98.88 186 ASN A O 1
ATOM 1384 N N . HIS A 1 187 ? -2.930 1.514 4.978 1.00 98.81 187 HIS A N 1
ATOM 1385 C CA . HIS A 1 187 ? -2.335 2.777 5.416 1.00 98.81 187 HIS A CA 1
ATOM 1386 C C . HIS A 1 187 ? -2.197 3.762 4.251 1.00 98.81 187 HIS A C 1
ATOM 1388 O O . HIS A 1 187 ? -2.778 4.844 4.299 1.00 98.81 187 HIS A O 1
ATOM 1394 N N . GLU A 1 188 ? -1.519 3.362 3.170 1.00 98.69 188 GLU A N 1
ATOM 1395 C CA . GLU A 1 188 ? -1.293 4.258 2.027 1.00 98.69 188 GLU A CA 1
ATOM 1396 C C . GLU A 1 188 ? -2.591 4.559 1.269 1.00 98.69 188 GLU A C 1
ATOM 1398 O O . GLU A 1 188 ? -2.847 5.697 0.883 1.00 98.69 188 GLU A O 1
ATOM 1403 N N . ILE A 1 189 ? -3.484 3.573 1.121 1.00 98.69 189 ILE A N 1
ATOM 1404 C CA . ILE A 1 189 ? -4.820 3.833 0.569 1.00 98.69 189 ILE A CA 1
ATOM 1405 C C . ILE A 1 189 ? -5.610 4.753 1.502 1.00 98.69 189 ILE A C 1
ATOM 1407 O O . ILE A 1 189 ? -6.344 5.611 1.030 1.00 98.69 189 ILE A O 1
ATOM 1411 N N . GLY A 1 190 ? -5.439 4.639 2.819 1.00 98.50 190 GLY A N 1
ATOM 1412 C CA . GLY A 1 190 ? -6.019 5.578 3.772 1.00 98.50 190 GLY A CA 1
ATOM 1413 C C . GLY A 1 190 ? -5.589 7.020 3.498 1.00 98.50 190 GLY A C 1
ATOM 1414 O O . GLY A 1 190 ? -6.452 7.898 3.447 1.00 98.50 190 GLY A O 1
ATOM 1415 N N . HIS A 1 191 ? -4.300 7.258 3.237 1.00 98.25 191 HIS A N 1
ATOM 1416 C CA . HIS A 1 191 ? -3.802 8.568 2.804 1.00 98.25 191 HIS A CA 1
ATOM 1417 C C . HIS A 1 191 ? -4.453 9.033 1.501 1.00 98.25 191 HIS A C 1
ATOM 1419 O O . HIS A 1 191 ? -4.999 10.135 1.470 1.00 98.25 191 HIS A O 1
ATOM 1425 N N . PHE A 1 192 ? -4.524 8.167 0.487 1.00 97.56 192 PHE A N 1
ATOM 1426 C CA . PHE A 1 192 ? -5.156 8.489 -0.800 1.00 97.56 192 PHE A CA 1
ATOM 1427 C C . PHE A 1 192 ? -6.645 8.857 -0.649 1.00 97.56 192 PHE A C 1
ATOM 1429 O O . PHE A 1 192 ? -7.195 9.696 -1.364 1.00 97.56 192 PHE A O 1
ATOM 1436 N N . LEU A 1 193 ? -7.331 8.248 0.322 1.00 97.00 193 LEU A N 1
ATOM 1437 C CA . LEU A 1 193 ? -8.724 8.552 0.658 1.00 97.00 193 LEU A CA 1
ATOM 1438 C C . LEU A 1 193 ? -8.892 9.831 1.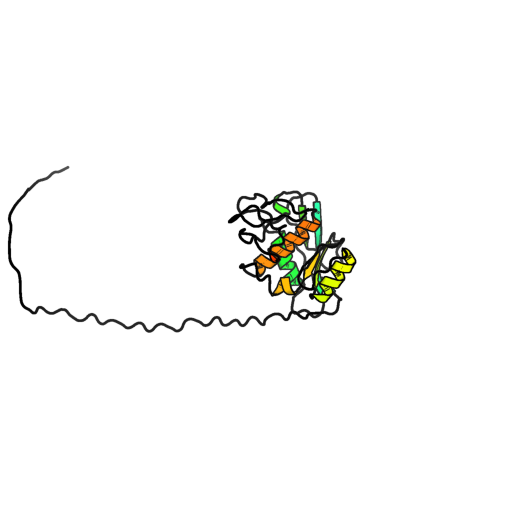501 1.00 97.00 193 LEU A C 1
ATOM 1440 O O . LEU A 1 193 ? -10.030 10.253 1.726 1.00 97.00 193 LEU A O 1
ATOM 1444 N N . GLY A 1 194 ? -7.795 10.460 1.932 1.00 96.12 194 GLY A N 1
ATOM 1445 C CA . GLY A 1 194 ? -7.770 11.706 2.700 1.00 96.12 194 GLY A CA 1
ATOM 1446 C C . GLY A 1 194 ? -7.621 11.528 4.214 1.00 96.12 194 GLY A C 1
ATOM 1447 O O . GLY A 1 194 ? -7.877 12.468 4.968 1.00 96.12 194 GLY A O 1
ATOM 1448 N N . HIS A 1 195 ? -7.239 10.343 4.695 1.00 97.50 195 HIS A N 1
ATOM 1449 C CA . HIS A 1 195 ? -6.988 10.121 6.116 1.00 97.50 195 HIS A CA 1
ATOM 1450 C C . HIS A 1 195 ? -5.558 10.528 6.496 1.00 97.50 195 HIS A C 1
ATOM 1452 O O . HIS A 1 195 ? -4.579 10.057 5.922 1.00 97.50 195 HIS A O 1
ATOM 1458 N N . GLY A 1 196 ? -5.435 11.394 7.503 1.00 97.56 196 GLY A N 1
ATOM 1459 C CA . GLY A 1 196 ? -4.151 11.740 8.114 1.00 97.56 196 GLY A CA 1
ATOM 1460 C C . GLY A 1 196 ? -3.695 10.710 9.148 1.00 97.56 196 GLY A C 1
ATOM 1461 O O . GLY A 1 196 ? -4.467 9.849 9.580 1.00 97.56 196 GLY A O 1
ATOM 1462 N N . HIS A 1 197 ? -2.442 10.839 9.582 1.00 98.12 197 HIS A N 1
ATOM 1463 C CA . HIS A 1 197 ? -1.886 9.983 10.623 1.00 98.12 197 HIS A CA 1
ATOM 1464 C C . HIS A 1 197 ? -2.669 10.072 11.943 1.00 98.12 197 HIS A C 1
ATOM 1466 O O . HIS A 1 197 ? -3.174 11.124 12.347 1.00 98.12 197 HIS A O 1
ATOM 1472 N N . MET A 1 198 ? -2.713 8.944 12.647 1.00 98.44 198 MET A N 1
ATOM 1473 C CA . MET A 1 198 ? -3.220 8.819 14.013 1.00 98.44 198 MET A CA 1
ATOM 1474 C C . MET A 1 198 ? -2.155 8.180 14.909 1.00 98.44 198 MET A C 1
ATOM 1476 O O . MET A 1 198 ? -1.163 7.636 14.430 1.00 98.44 198 MET A O 1
ATOM 1480 N N . THR A 1 199 ? -2.360 8.214 16.220 1.00 98.00 199 THR A N 1
ATOM 1481 C CA . THR A 1 199 ? -1.511 7.524 17.196 1.00 98.00 199 THR A CA 1
ATOM 1482 C C . THR A 1 199 ? -2.319 6.574 18.075 1.00 98.00 199 THR A C 1
ATOM 1484 O O . THR A 1 199 ? -3.545 6.497 17.983 1.00 98.00 199 THR A O 1
ATOM 1487 N N . CYS A 1 200 ? -1.623 5.813 18.915 1.00 97.81 200 CYS A N 1
ATOM 1488 C CA . CYS A 1 200 ? -2.220 4.829 19.803 1.00 97.81 200 CYS A CA 1
ATOM 1489 C C . CYS A 1 200 ? -3.244 5.476 20.754 1.00 97.81 200 CYS A C 1
ATOM 1491 O O . CYS A 1 200 ? -2.945 6.455 21.436 1.00 97.81 200 CYS A O 1
ATOM 1493 N N . ALA A 1 201 ? -4.451 4.904 20.823 1.00 97.38 201 ALA A N 1
ATOM 1494 C CA . ALA A 1 201 ? -5.524 5.371 21.707 1.00 97.38 201 ALA A CA 1
ATOM 1495 C C . ALA A 1 201 ? -5.321 4.975 23.183 1.00 97.38 201 ALA A C 1
ATOM 1497 O O . ALA A 1 201 ? -6.014 5.480 24.064 1.00 97.38 201 ALA A O 1
ATOM 1498 N N . GLY A 1 202 ? -4.384 4.066 23.456 1.00 97.56 202 GLY A N 1
ATOM 1499 C CA . GLY A 1 202 ? -3.993 3.651 24.798 1.00 97.56 202 GLY A CA 1
ATOM 1500 C C . GLY A 1 202 ? -3.519 2.194 24.848 1.00 97.56 202 GLY A C 1
ATOM 1501 O O . GLY A 1 202 ? -3.786 1.426 23.920 1.00 97.56 202 GLY A O 1
ATOM 1502 N N . PRO A 1 203 ? -2.839 1.782 25.933 1.00 97.75 203 PRO A N 1
ATOM 1503 C CA . PRO A 1 203 ? -2.348 0.418 26.081 1.00 97.75 203 PRO A CA 1
ATOM 1504 C C . PRO A 1 203 ? -3.442 -0.644 25.912 1.00 97.75 203 PRO A C 1
ATOM 1506 O O . PRO A 1 203 ? -4.552 -0.499 26.427 1.00 97.75 203 PRO A O 1
ATOM 1509 N N . GLY A 1 204 ? -3.130 -1.714 25.178 1.00 96.81 204 GLY A N 1
ATOM 1510 C CA . GLY A 1 204 ? -4.048 -2.819 24.886 1.00 96.81 204 GLY A CA 1
ATOM 1511 C C . GLY A 1 204 ? -5.142 -2.506 23.858 1.00 96.81 204 GLY A C 1
ATOM 1512 O O . GLY A 1 204 ? -5.837 -3.424 23.427 1.00 96.81 204 GLY A O 1
ATOM 1513 N N . GLN A 1 205 ? -5.292 -1.251 23.424 1.00 97.81 205 GLN A N 1
ATOM 1514 C CA . GLN A 1 205 ? -6.194 -0.900 22.324 1.00 97.81 205 GLN A CA 1
ATOM 1515 C C . GLN A 1 205 ? -5.599 -1.337 20.983 1.00 97.81 205 GLN A C 1
ATOM 1517 O O . GLN A 1 205 ? -4.384 -1.467 20.848 1.00 97.81 205 GLN A O 1
ATOM 1522 N N . LEU A 1 206 ? -6.441 -1.550 19.970 1.00 97.56 206 LEU A N 1
ATOM 1523 C CA . LEU A 1 206 ? -5.949 -1.776 18.610 1.00 97.56 206 LEU A CA 1
ATOM 1524 C C . LEU A 1 206 ? -5.287 -0.498 18.083 1.00 97.56 206 LEU A C 1
ATOM 1526 O O . LEU A 1 206 ? -5.851 0.591 18.198 1.00 97.56 206 LEU A O 1
ATOM 1530 N N . ALA A 1 207 ? -4.115 -0.638 17.470 1.00 98.12 207 ALA A N 1
ATOM 1531 C CA . ALA A 1 207 ? -3.477 0.458 16.759 1.00 98.12 207 ALA A CA 1
ATOM 1532 C C . ALA A 1 207 ? -4.359 0.886 15.567 1.00 98.12 207 ALA A C 1
ATOM 1534 O O . ALA A 1 207 ? -4.799 0.032 14.786 1.00 98.12 207 ALA A O 1
ATOM 1535 N N . PRO A 1 208 ? -4.637 2.187 15.381 1.00 98.50 208 PRO A N 1
ATOM 1536 C CA . PRO A 1 208 ? -5.277 2.660 14.159 1.00 98.50 208 PRO A CA 1
ATOM 1537 C C . PRO A 1 208 ? -4.456 2.247 12.937 1.00 98.50 208 PRO A C 1
ATOM 1539 O O . PRO A 1 208 ? -3.227 2.276 12.977 1.00 98.50 208 PRO A O 1
ATOM 1542 N N . VAL A 1 209 ? -5.106 1.894 11.826 1.00 98.38 209 VAL A N 1
ATOM 1543 C CA . VAL A 1 209 ? -4.362 1.561 10.597 1.00 98.38 209 VAL A CA 1
ATOM 1544 C C . VAL A 1 209 ? -3.559 2.763 10.088 1.00 98.38 209 VAL A C 1
ATOM 1546 O O . VAL A 1 209 ? -2.471 2.591 9.560 1.00 98.38 209 VAL A O 1
ATOM 1549 N N . MET A 1 210 ? -4.044 3.981 10.362 1.00 98.62 210 MET A N 1
ATOM 1550 C CA . MET A 1 210 ? -3.359 5.248 10.074 1.00 98.62 210 MET A CA 1
ATOM 1551 C C . MET A 1 210 ? -2.252 5.598 11.078 1.00 98.62 210 MET A C 1
ATOM 1553 O O . MET A 1 210 ? -1.681 6.684 11.025 1.00 98.62 210 MET A O 1
ATOM 1557 N N . MET A 1 211 ? -1.940 4.709 12.019 1.00 98.19 211 MET A N 1
ATOM 1558 C CA . MET A 1 211 ? -0.763 4.837 12.865 1.00 98.19 211 MET A CA 1
ATOM 1559 C C . MET A 1 211 ? 0.464 4.311 12.133 1.00 98.19 211 MET A C 1
ATOM 1561 O O . MET A 1 211 ? 0.423 3.247 11.518 1.00 98.19 211 MET A O 1
ATOM 1565 N N . GLN A 1 212 ? 1.585 5.019 12.250 1.00 96.31 212 GLN A N 1
ATOM 1566 C CA . GLN A 1 212 ? 2.872 4.560 11.728 1.00 96.31 212 GLN A CA 1
ATOM 1567 C C . GLN A 1 212 ? 3.437 3.438 12.615 1.00 96.31 212 GLN A C 1
ATOM 1569 O O . GLN A 1 212 ? 4.422 3.633 13.318 1.00 96.31 212 GLN A O 1
ATOM 1574 N N . GLN A 1 213 ? 2.808 2.258 12.603 1.00 96.56 213 GLN A N 1
ATOM 1575 C CA . GLN A 1 213 ? 3.111 1.148 13.524 1.00 96.56 213 GLN A CA 1
ATOM 1576 C C . GLN A 1 213 ? 4.563 0.659 13.421 1.00 96.56 213 GLN A C 1
ATOM 1578 O O . GLN A 1 213 ? 5.134 0.216 14.417 1.00 96.56 213 GLN A O 1
ATOM 1583 N N . ILE A 1 214 ? 5.194 0.823 12.252 1.00 95.19 214 ILE A N 1
ATOM 1584 C CA . ILE A 1 214 ? 6.629 0.575 12.048 1.00 95.19 214 ILE A CA 1
ATOM 1585 C C . ILE A 1 214 ? 7.536 1.437 12.948 1.00 95.19 214 ILE A C 1
ATOM 1587 O O . ILE A 1 214 ? 8.655 1.043 13.258 1.00 95.19 214 ILE A O 1
ATOM 1591 N N . LYS A 1 215 ? 7.056 2.599 13.406 1.00 94.38 215 LYS A N 1
ATOM 1592 C CA . LYS A 1 215 ? 7.766 3.487 14.342 1.00 94.38 215 LYS A CA 1
ATOM 1593 C C . LYS A 1 215 ? 7.532 3.117 15.815 1.00 94.38 215 LYS A C 1
ATOM 1595 O O . LYS A 1 215 ? 8.042 3.796 16.702 1.00 94.38 215 LYS A O 1
ATOM 1600 N N . GLY A 1 216 ? 6.794 2.037 16.075 1.00 94.19 216 GLY A N 1
ATOM 1601 C CA . GLY A 1 216 ? 6.466 1.534 17.407 1.00 94.19 216 GLY A CA 1
ATOM 1602 C C . GLY A 1 216 ? 4.972 1.620 17.714 1.00 94.19 216 GLY A C 1
ATOM 1603 O O . GLY A 1 216 ? 4.268 2.484 17.206 1.00 94.19 216 GLY A O 1
ATOM 1604 N N . LEU A 1 217 ? 4.487 0.711 18.565 1.00 95.62 217 LEU A N 1
ATOM 1605 C CA . LEU A 1 217 ? 3.060 0.556 18.877 1.00 95.62 217 LEU A CA 1
ATOM 1606 C C . LEU A 1 217 ? 2.576 1.375 20.083 1.00 95.62 217 LEU A C 1
ATOM 1608 O O . LEU A 1 217 ? 1.374 1.465 20.313 1.00 95.62 217 LEU A O 1
ATOM 1612 N N . HIS A 1 218 ? 3.480 1.965 20.869 1.00 95.19 218 HIS A N 1
ATOM 1613 C CA . HIS A 1 218 ? 3.145 2.783 22.048 1.00 95.19 218 HIS A CA 1
ATOM 1614 C C . HIS A 1 218 ? 2.139 2.118 23.018 1.00 95.19 218 HIS A C 1
ATOM 1616 O O . HIS A 1 218 ? 1.287 2.779 23.606 1.00 95.19 218 HIS A O 1
ATOM 1622 N N . GLY A 1 219 ? 2.234 0.793 23.179 1.00 95.81 219 GLY A N 1
ATOM 1623 C CA . GLY A 1 219 ? 1.355 -0.007 24.038 1.00 95.81 219 GLY A CA 1
ATOM 1624 C C . GLY A 1 219 ? 0.082 -0.525 23.362 1.00 95.81 219 GLY A C 1
ATOM 1625 O O . GLY A 1 219 ? -0.593 -1.374 23.944 1.00 95.81 219 GLY A O 1
ATOM 1626 N N . CYS A 1 220 ? -0.249 -0.068 22.153 1.00 97.25 220 CYS A N 1
ATOM 1627 C CA . CYS A 1 220 ? -1.327 -0.655 21.365 1.00 97.25 220 CYS A CA 1
ATOM 1628 C C . CYS A 1 220 ? -0.966 -2.067 20.881 1.00 97.25 220 CYS A C 1
ATOM 1630 O O . CYS A 1 220 ? 0.199 -2.442 20.776 1.00 97.25 220 CYS A O 1
ATOM 1632 N N . THR A 1 221 ? -1.992 -2.843 20.547 1.00 96.75 221 THR A N 1
ATOM 1633 C CA . THR A 1 221 ? -1.861 -4.113 19.828 1.00 96.75 221 THR A CA 1
ATOM 1634 C C . THR A 1 221 ? -1.819 -3.835 18.327 1.00 96.75 221 THR A C 1
ATOM 1636 O O . THR A 1 221 ? -2.621 -3.038 17.832 1.00 96.75 221 THR A O 1
ATOM 1639 N N . ALA A 1 222 ? -0.912 -4.493 17.603 1.00 96.88 222 ALA A N 1
ATOM 1640 C CA . ALA A 1 222 ? -0.797 -4.378 16.151 1.00 96.88 222 ALA A CA 1
ATOM 1641 C C . ALA A 1 222 ? -2.133 -4.670 15.442 1.00 96.88 222 ALA A C 1
ATOM 1643 O O . ALA A 1 222 ? -2.895 -5.552 15.847 1.00 96.88 222 ALA A O 1
ATOM 1644 N N . ASN A 1 223 ? -2.434 -3.920 14.381 1.00 97.50 223 ASN A N 1
ATOM 1645 C CA . ASN A 1 223 ? -3.691 -4.066 13.648 1.00 97.50 223 ASN A CA 1
ATOM 1646 C C . ASN A 1 223 ? -3.549 -3.610 12.195 1.00 97.50 223 ASN A C 1
ATOM 1648 O O . ASN A 1 223 ? -3.150 -2.483 11.933 1.00 97.50 223 ASN A O 1
ATOM 1652 N N . ALA A 1 224 ? -3.949 -4.470 11.263 1.00 98.19 224 ALA A N 1
ATOM 1653 C CA . ALA A 1 224 ? -3.819 -4.233 9.829 1.00 98.19 224 ALA A CA 1
ATOM 1654 C C . ALA A 1 224 ? -5.032 -3.566 9.164 1.00 98.19 224 ALA A C 1
ATOM 1656 O O . ALA A 1 224 ? -4.985 -3.239 7.979 1.00 98.19 224 ALA A O 1
ATOM 1657 N N . TRP A 1 225 ? -6.138 -3.396 9.895 1.00 98.50 225 TRP A N 1
ATOM 1658 C CA . TRP A 1 225 ? -7.436 -3.114 9.286 1.00 98.50 225 TRP A CA 1
ATOM 1659 C C . TRP A 1 225 ? -8.072 -1.817 9.802 1.00 98.50 225 TRP A C 1
ATOM 1661 O O . TRP A 1 225 ? -8.070 -1.592 11.016 1.00 98.50 225 TRP A O 1
ATOM 1671 N N . PRO A 1 226 ? -8.689 -1.002 8.927 1.00 98.56 226 PRO A N 1
ATOM 1672 C CA . PRO A 1 226 ? -9.396 0.211 9.334 1.00 98.56 226 PRO A CA 1
ATOM 1673 C C . PRO A 1 226 ? -10.552 -0.053 10.308 1.00 98.56 226 PRO A C 1
ATOM 1675 O O . PRO A 1 226 ? -10.752 0.722 11.239 1.00 98.56 226 PRO A O 1
ATOM 1678 N N . TYR A 1 227 ? -11.301 -1.148 10.132 1.00 98.62 227 TYR A N 1
ATOM 1679 C CA . TYR A 1 227 ? -12.447 -1.492 10.979 1.00 98.62 227 TYR A CA 1
ATOM 1680 C C . TYR A 1 227 ? -12.166 -2.710 11.869 1.00 98.62 227 TYR A C 1
ATOM 1682 O O . 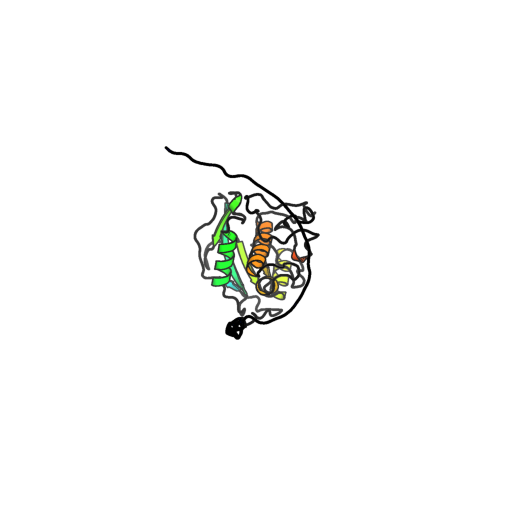TYR A 1 227 ? -11.511 -3.680 11.472 1.00 98.62 227 TYR A O 1
ATOM 1690 N N . ASP A 1 228 ? -12.683 -2.688 13.096 1.00 97.56 228 ASP A N 1
ATOM 1691 C CA . ASP A 1 228 ? -12.640 -3.827 14.009 1.00 97.56 228 ASP A CA 1
ATOM 1692 C C . ASP A 1 228 ? -13.629 -4.933 13.585 1.00 97.56 228 ASP A C 1
ATOM 1694 O O . ASP A 1 228 ? -14.404 -4.802 12.633 1.00 97.56 228 ASP A O 1
ATOM 1698 N N . LYS A 1 229 ? -13.623 -6.055 14.312 1.00 96.19 229 LYS A N 1
ATOM 1699 C CA . LYS A 1 229 ? -14.532 -7.187 14.057 1.00 96.19 229 LYS A CA 1
ATOM 1700 C C . LYS A 1 229 ? -16.023 -6.838 14.194 1.00 96.19 229 LYS A C 1
ATOM 1702 O O . LYS A 1 229 ? -16.861 -7.550 13.652 1.00 96.19 229 LYS A O 1
ATOM 1707 N N . ASN A 1 230 ? -16.350 -5.756 14.898 1.00 96.12 230 ASN A N 1
ATOM 1708 C CA . ASN A 1 230 ? -17.714 -5.270 15.092 1.00 96.12 230 ASN A CA 1
ATOM 1709 C C . ASN A 1 230 ? -18.101 -4.211 14.042 1.00 96.12 230 ASN A C 1
ATOM 1711 O O . ASN A 1 230 ? -19.233 -3.735 14.042 1.00 96.12 230 ASN A O 1
ATOM 1715 N N . GLY A 1 231 ? -17.187 -3.842 13.136 1.00 96.25 231 GLY A N 1
ATOM 1716 C CA . GLY A 1 231 ? -17.408 -2.823 12.113 1.00 96.25 231 GLY A CA 1
ATOM 1717 C C . GLY A 1 231 ? -17.215 -1.388 12.590 1.00 96.25 231 GLY A C 1
ATOM 1718 O O . GLY A 1 231 ? -17.681 -0.472 11.918 1.00 96.25 231 GLY A O 1
ATOM 1719 N N . ARG A 1 232 ? -16.557 -1.167 13.731 1.00 97.56 232 ARG A N 1
ATOM 1720 C CA . ARG A 1 232 ? -16.216 0.174 14.223 1.00 97.56 232 ARG A CA 1
ATOM 1721 C C . ARG A 1 232 ? -14.867 0.590 13.654 1.00 97.56 232 ARG A C 1
ATOM 1723 O O . ARG A 1 232 ? -13.948 -0.224 13.632 1.00 97.56 232 ARG A O 1
ATOM 1730 N N . LEU A 1 233 ? -14.741 1.841 13.213 1.00 98.12 233 LEU A N 1
ATOM 1731 C CA . LEU A 1 233 ? -13.447 2.382 12.795 1.00 98.12 233 LEU A CA 1
ATOM 1732 C C . LEU A 1 233 ? -12.482 2.336 13.990 1.00 98.12 233 LEU A C 1
ATOM 1734 O O . LEU A 1 233 ? -12.814 2.823 15.072 1.00 98.12 233 LEU A O 1
ATOM 1738 N N . VAL A 1 234 ? -11.305 1.748 13.795 1.00 98.56 234 VAL A N 1
ATOM 1739 C CA . VAL A 1 234 ? -10.222 1.763 14.779 1.00 98.56 234 VAL A CA 1
ATOM 1740 C C . VAL A 1 234 ? -9.517 3.110 14.665 1.00 98.56 234 VAL A C 1
ATOM 1742 O O . VAL A 1 234 ? -8.744 3.344 13.737 1.00 98.56 234 VAL A O 1
ATOM 1745 N N . SER A 1 235 ? -9.817 4.008 15.598 1.00 97.81 235 SER A N 1
ATOM 1746 C CA . SER A 1 235 ? -9.320 5.385 15.612 1.00 97.81 235 SER A CA 1
ATOM 1747 C C . SER A 1 235 ? -8.511 5.689 16.868 1.00 97.81 235 SER A C 1
ATOM 1749 O O . SER A 1 235 ? -8.730 5.091 17.921 1.00 97.81 235 SER A O 1
ATOM 1751 N N . GLY A 1 236 ? -7.632 6.681 16.772 1.00 97.38 236 GLY A N 1
ATOM 1752 C CA . GLY A 1 236 ? -6.904 7.258 17.898 1.00 97.38 236 GLY A CA 1
ATOM 1753 C C . GLY A 1 236 ? -6.697 8.760 17.695 1.00 97.38 236 GLY A C 1
ATOM 1754 O O . GLY A 1 236 ? -7.243 9.318 16.740 1.00 97.38 236 GLY A O 1
ATOM 1755 N N . PRO A 1 237 ? -5.947 9.436 18.581 1.00 97.88 237 PRO A N 1
ATOM 1756 C CA . PRO A 1 237 ? -5.666 10.860 18.429 1.00 97.88 237 PRO A CA 1
ATOM 1757 C C . PRO A 1 237 ? -4.950 11.139 17.104 1.00 97.88 237 PRO A C 1
ATOM 1759 O O . PRO A 1 237 ? -4.090 10.360 16.692 1.00 97.88 237 PRO A O 1
ATOM 1762 N N . HIS A 1 238 ? -5.292 12.241 16.442 1.00 96.94 238 HIS A N 1
ATOM 1763 C CA . HIS A 1 238 ? -4.615 12.658 15.216 1.00 96.94 238 HIS A CA 1
ATOM 1764 C C . HIS A 1 238 ? -3.204 13.168 15.511 1.00 96.94 238 HIS A C 1
ATOM 1766 O O . HIS A 1 238 ? -2.970 13.809 16.536 1.00 96.94 238 HIS A O 1
ATOM 1772 N N . VAL A 1 239 ? -2.282 12.895 14.592 1.00 93.31 239 VAL A N 1
ATOM 1773 C CA . VAL A 1 239 ? -0.941 13.483 14.596 1.00 93.31 239 VAL A CA 1
ATOM 1774 C C . VAL A 1 239 ? -0.965 14.676 13.648 1.00 93.31 239 VAL A C 1
ATOM 1776 O O . VAL A 1 239 ? -1.334 14.524 12.484 1.00 93.31 239 VAL A O 1
ATOM 1779 N N . THR A 1 240 ? -0.631 15.851 14.174 1.00 74.31 240 THR A N 1
ATOM 1780 C CA . THR A 1 240 ? -0.459 17.099 13.415 1.00 74.31 240 THR A CA 1
ATOM 1781 C C . THR A 1 240 ? 0.969 17.258 12.939 1.00 74.31 240 THR A C 1
ATOM 1783 O O . THR A 1 240 ? 1.866 16.950 13.760 1.00 74.31 240 THR A O 1
#

Mean predicted aligned error: 10.96 Å